Protein AF-A0A399YHV2-F1 (afdb_monomer_lite)

pLDDT: mean 93.2, std 6.04, range [43.09, 98.5]

Secondary structure (DSSP, 8-state):
-PPP-SS--SS--HHHHHHHHHHHHHHHHHHHHHHTT-SS-S-S-EEEE----TT-GGGTT--GGGGGGS-EEEGGGTTEEESTTHHHHHHHHHHTSTTTTT--EEEEEE-S--GGG---GGG---TTHHHHHHHHHHT-TTEEEEEES-S----TT-TTGGG-TTTT-TTHHHHHHHHHHHHT-

Sequence (185 aa):
MQQDGANKYAVDAPWLNYMNTLVARLDESARKKAKAGFALTAPDGFAVNAPGRPNAPELQGRAPADEPRVDLPRAAWNGAQAGFRVYRDWLAIINAYPTTRGLPLFINATNTFTPDEGIVPAQNYPRGWLTSAYEVINAEPQVQALAWFLDEDNSADGRWDAYSLTKGIGRVYDATKEFDELLVR

Structure (mmCIF, N/CA/C/O backbone):
data_AF-A0A399YHV2-F1
#
_entry.id   AF-A0A399YHV2-F1
#
loop_
_atom_site.group_PDB
_atom_site.id
_atom_site.type_symbol
_atom_site.label_atom_id
_atom_site.label_alt_id
_atom_site.label_comp_id
_atom_site.label_asym_id
_atom_site.label_entity_id
_atom_site.label_seq_id
_atom_site.pdbx_PDB_ins_code
_atom_site.Cartn_x
_atom_site.Cartn_y
_atom_site.Cartn_z
_atom_site.occupancy
_atom_site.B_iso_or_equiv
_atom_site.auth_seq_id
_atom_site.auth_comp_id
_atom_site.auth_asym_id
_atom_site.auth_atom_id
_atom_site.pdbx_PDB_model_num
ATOM 1 N N . MET A 1 1 ? 7.191 18.655 7.419 1.00 43.09 1 MET A N 1
ATOM 2 C CA . MET A 1 1 ? 7.270 18.176 8.817 1.00 43.09 1 MET A CA 1
ATOM 3 C C . MET A 1 1 ? 6.941 16.698 8.816 1.00 43.09 1 MET A C 1
ATOM 5 O O . MET A 1 1 ? 5.917 16.339 8.251 1.00 43.09 1 MET A O 1
ATOM 9 N N . GLN A 1 2 ? 7.804 15.857 9.380 1.00 62.09 2 GLN A N 1
ATOM 10 C CA . GLN A 1 2 ? 7.490 14.444 9.588 1.00 62.09 2 GLN A CA 1
ATOM 11 C C . GLN A 1 2 ? 6.517 14.375 10.771 1.00 62.09 2 GLN A C 1
ATOM 13 O O . GLN A 1 2 ? 6.845 14.857 11.853 1.00 62.09 2 GLN A O 1
ATOM 18 N N . GLN A 1 3 ? 5.291 13.906 10.544 1.00 80.19 3 GLN A N 1
ATOM 19 C CA . GLN A 1 3 ? 4.310 13.758 11.619 1.00 80.19 3 GLN A CA 1
ATOM 20 C C . GLN A 1 3 ? 4.707 12.537 12.462 1.00 80.19 3 GLN A C 1
ATOM 22 O O . GLN A 1 3 ? 4.876 11.454 11.908 1.00 80.19 3 GLN A O 1
ATOM 27 N N . ASP A 1 4 ? 4.909 12.734 13.768 1.00 92.12 4 ASP A N 1
ATOM 28 C CA . ASP A 1 4 ? 5.093 11.665 14.765 1.00 92.12 4 ASP A CA 1
ATOM 29 C C . ASP A 1 4 ? 3.771 11.432 15.521 1.00 92.12 4 ASP A C 1
ATOM 31 O O . ASP A 1 4 ? 2.821 12.213 15.397 1.00 92.12 4 ASP A O 1
ATOM 35 N N . GLY A 1 5 ? 3.699 10.366 16.314 1.00 92.38 5 GLY A N 1
ATOM 36 C CA . GLY A 1 5 ? 2.543 10.039 17.141 1.00 92.38 5 GLY A CA 1
ATOM 37 C C . GLY A 1 5 ? 2.895 9.830 18.611 1.00 92.38 5 GLY A C 1
ATOM 38 O O . GLY A 1 5 ? 3.996 9.411 18.955 1.00 92.38 5 GLY A O 1
ATOM 39 N N . ALA A 1 6 ? 1.931 10.102 19.494 1.00 94.62 6 ALA A N 1
ATOM 40 C CA . ALA A 1 6 ? 2.092 9.920 20.937 1.00 94.62 6 ALA A CA 1
ATOM 41 C C . ALA A 1 6 ? 2.225 8.440 21.345 1.00 94.62 6 ALA A C 1
ATOM 43 O O . ALA A 1 6 ? 2.889 8.129 22.332 1.00 94.62 6 ALA A O 1
ATOM 44 N N . ASN A 1 7 ? 1.605 7.530 20.589 1.00 94.94 7 ASN A N 1
ATOM 45 C CA . ASN A 1 7 ? 1.666 6.093 20.827 1.00 94.94 7 ASN A CA 1
ATOM 46 C C . ASN A 1 7 ? 2.741 5.471 19.936 1.00 94.94 7 ASN A C 1
ATOM 48 O O . ASN A 1 7 ? 2.556 5.352 18.722 1.00 94.94 7 ASN A O 1
ATOM 52 N N . LYS A 1 8 ? 3.838 5.023 20.547 1.00 95.81 8 LYS A N 1
ATOM 53 C CA . LYS A 1 8 ? 4.928 4.358 19.830 1.00 95.81 8 LYS A CA 1
ATOM 54 C C . LYS A 1 8 ? 4.496 3.005 19.261 1.00 95.81 8 LYS A C 1
ATOM 56 O O . LYS A 1 8 ? 3.779 2.251 19.921 1.00 95.81 8 LYS A O 1
ATOM 61 N N . TYR A 1 9 ? 4.920 2.725 18.033 1.00 95.69 9 TYR A N 1
ATOM 62 C CA . TYR A 1 9 ? 4.838 1.403 17.417 1.00 95.69 9 TYR A CA 1
ATOM 63 C C . TYR A 1 9 ? 6.100 0.581 17.748 1.00 95.69 9 TYR A C 1
ATOM 65 O O . TYR A 1 9 ? 7.073 1.119 18.273 1.00 95.69 9 TYR A O 1
ATOM 73 N N . ALA A 1 10 ? 6.087 -0.727 17.462 1.00 94.25 10 ALA A N 1
ATOM 74 C CA . ALA A 1 10 ? 7.217 -1.626 17.722 1.00 94.25 10 ALA A CA 1
ATOM 75 C C . ALA A 1 10 ? 8.510 -1.178 17.017 1.00 94.25 10 ALA A C 1
ATOM 77 O O . ALA A 1 10 ? 9.603 -1.355 17.550 1.00 94.25 10 ALA A O 1
ATOM 78 N N . VAL A 1 11 ? 8.367 -0.569 15.840 1.00 94.50 11 VAL A N 1
ATOM 79 C CA . VAL A 1 11 ? 9.446 0.117 15.133 1.00 94.50 11 VAL A CA 1
ATOM 80 C C . VAL A 1 11 ? 9.268 1.620 15.319 1.00 94.50 11 VAL A C 1
ATOM 82 O O . VAL A 1 11 ? 8.262 2.181 14.878 1.00 94.50 11 VAL A O 1
ATOM 85 N N . 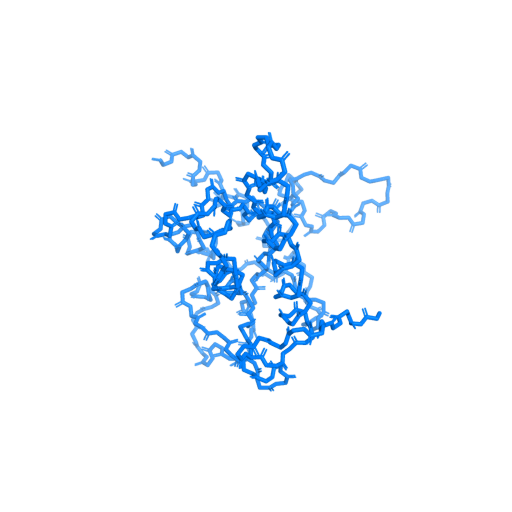ASP A 1 12 ? 10.241 2.274 15.959 1.00 93.81 12 ASP A N 1
ATOM 86 C CA . ASP A 1 12 ? 10.184 3.711 16.252 1.00 93.81 12 ASP A CA 1
ATOM 87 C C . ASP A 1 12 ? 10.511 4.546 15.007 1.00 93.81 12 ASP A C 1
ATOM 89 O O . ASP A 1 12 ? 11.604 5.087 14.853 1.00 93.81 12 ASP A O 1
ATOM 93 N N . ALA A 1 13 ? 9.547 4.633 14.094 1.00 94.62 13 ALA A N 1
ATOM 94 C CA . ALA A 1 13 ? 9.569 5.539 12.955 1.00 94.62 13 ALA A CA 1
ATOM 95 C C . ALA A 1 13 ? 8.404 6.539 13.077 1.00 94.62 13 ALA A C 1
ATOM 97 O O . ALA A 1 13 ? 7.277 6.108 13.345 1.00 94.62 13 ALA A O 1
ATOM 98 N N . PRO A 1 14 ? 8.612 7.852 12.840 1.00 94.44 14 PRO A N 1
ATOM 99 C CA . PRO A 1 14 ? 7.581 8.862 13.098 1.00 94.44 14 PRO A CA 1
ATOM 100 C C . PRO A 1 14 ? 6.233 8.578 12.424 1.00 94.44 14 PRO A C 1
ATOM 102 O O . PRO A 1 14 ? 5.186 8.647 13.062 1.00 94.44 14 PRO A O 1
ATOM 105 N N . TRP A 1 15 ? 6.242 8.163 11.154 1.00 93.56 15 TRP A N 1
ATOM 106 C CA . TRP A 1 15 ? 5.009 7.866 10.419 1.00 93.56 15 TRP A CA 1
ATOM 107 C C . TRP A 1 15 ? 4.293 6.604 10.921 1.00 93.56 15 TRP A C 1
ATOM 109 O O . TRP A 1 15 ? 3.064 6.551 10.886 1.00 93.56 15 TRP A O 1
ATOM 119 N N . LEU A 1 16 ? 5.032 5.605 11.422 1.00 96.00 16 LEU A N 1
ATOM 120 C CA . LEU A 1 16 ? 4.443 4.409 12.032 1.00 96.00 16 LEU A CA 1
ATOM 121 C C . LEU A 1 16 ? 3.802 4.758 13.377 1.00 96.00 16 LEU A C 1
ATOM 123 O O . LEU A 1 16 ? 2.675 4.354 13.645 1.00 96.00 16 LEU A O 1
ATOM 127 N N . ASN A 1 17 ? 4.467 5.578 14.191 1.00 97.12 17 ASN A N 1
ATOM 128 C CA . ASN A 1 17 ? 3.913 6.077 15.451 1.00 97.12 17 ASN A CA 1
ATOM 129 C C . ASN A 1 17 ? 2.672 6.946 15.221 1.00 97.12 17 ASN A C 1
ATOM 131 O O . ASN A 1 17 ? 1.688 6.842 15.960 1.00 97.12 17 ASN A O 1
ATOM 135 N N . TYR A 1 18 ? 2.696 7.797 14.191 1.00 96.62 18 TYR A N 1
ATOM 136 C CA . TYR A 1 18 ? 1.542 8.591 13.785 1.00 96.62 18 TYR A CA 1
ATOM 137 C C . TYR A 1 18 ? 0.360 7.684 13.432 1.00 96.62 18 TYR A C 1
ATOM 139 O O . TYR A 1 18 ? -0.712 7.831 14.021 1.00 96.62 18 TYR A O 1
ATOM 147 N N . MET A 1 19 ? 0.567 6.702 12.547 1.00 96.88 19 MET A N 1
ATOM 148 C CA . MET A 1 19 ? -0.474 5.749 12.155 1.00 96.88 19 MET A CA 1
ATOM 149 C C . MET A 1 19 ? -0.999 4.962 13.362 1.00 96.88 19 MET A C 1
ATOM 151 O O . MET A 1 19 ? -2.206 4.861 13.562 1.00 96.88 19 MET A O 1
ATOM 155 N N . ASN A 1 20 ? -0.110 4.484 14.232 1.00 98.25 20 ASN A N 1
ATOM 156 C CA . ASN A 1 20 ? -0.482 3.776 15.455 1.00 98.25 20 ASN A CA 1
ATOM 157 C C . ASN A 1 20 ? -1.317 4.646 16.403 1.00 98.25 20 ASN A C 1
ATOM 159 O O . ASN A 1 20 ? -2.332 4.210 16.944 1.00 98.25 20 ASN A O 1
ATOM 163 N N . THR A 1 21 ? -0.947 5.917 16.550 1.00 98.19 21 THR A N 1
ATOM 164 C CA . THR A 1 21 ? -1.730 6.887 17.321 1.00 98.19 21 THR A CA 1
ATOM 165 C C . THR A 1 21 ? -3.100 7.120 16.695 1.00 98.19 21 THR A C 1
ATOM 167 O O . THR A 1 21 ? -4.099 7.120 17.413 1.00 98.19 21 THR A O 1
ATOM 170 N N . LEU A 1 22 ? -3.172 7.288 15.374 1.00 97.44 22 LEU A N 1
ATOM 171 C CA . LEU A 1 22 ? -4.426 7.484 14.650 1.00 97.44 22 LEU A CA 1
ATOM 172 C C . LEU A 1 22 ? -5.374 6.294 14.847 1.00 97.44 22 LEU A C 1
ATOM 174 O O . LEU A 1 22 ? -6.511 6.490 15.277 1.00 97.44 22 LEU A O 1
ATOM 178 N N . VAL A 1 23 ? -4.904 5.069 14.601 1.00 98.19 23 VAL A N 1
ATOM 179 C CA . VAL A 1 23 ? -5.722 3.854 14.738 1.00 98.19 23 VAL A CA 1
ATOM 180 C C . VAL A 1 23 ? -6.168 3.652 16.189 1.00 98.19 23 VAL A C 1
ATOM 182 O O . VAL A 1 23 ? -7.344 3.380 16.426 1.00 98.19 23 VAL A O 1
ATOM 185 N N . ALA A 1 24 ? -5.297 3.911 17.172 1.00 98.44 24 ALA A N 1
ATOM 186 C CA . ALA A 1 24 ? -5.676 3.874 18.585 1.00 98.44 24 ALA A CA 1
ATOM 187 C C . ALA A 1 24 ? -6.833 4.828 18.917 1.00 98.44 24 ALA A C 1
ATOM 189 O O . ALA A 1 24 ? -7.734 4.486 19.684 1.00 98.44 24 ALA A O 1
ATOM 190 N N . ARG A 1 25 ? -6.813 6.041 18.350 1.00 98.19 25 ARG A N 1
ATOM 191 C CA . ARG A 1 25 ? -7.867 7.043 18.563 1.00 98.19 25 ARG A CA 1
ATOM 192 C C . ARG A 1 25 ? -9.164 6.673 17.854 1.00 98.19 25 ARG A C 1
ATOM 194 O O . ARG A 1 25 ? -10.235 6.924 18.411 1.00 98.19 25 ARG A O 1
ATOM 201 N N . LEU A 1 26 ? -9.084 6.068 16.669 1.00 98.06 26 LEU A N 1
ATOM 202 C CA . LEU A 1 26 ? -10.251 5.528 15.973 1.00 98.06 26 LEU A CA 1
ATOM 203 C C . LEU A 1 26 ? -10.911 4.421 16.801 1.00 98.06 26 LEU A C 1
ATOM 205 O O . LEU A 1 26 ? -12.116 4.491 17.029 1.00 98.06 26 LEU A O 1
ATOM 209 N N . ASP A 1 27 ? -10.128 3.480 17.334 1.00 98.38 27 ASP A N 1
ATOM 210 C CA . ASP A 1 27 ? -10.633 2.420 18.213 1.00 98.38 27 ASP A CA 1
ATOM 211 C C . ASP A 1 27 ? -11.265 2.966 19.496 1.00 98.38 27 ASP A C 1
ATOM 213 O O . ASP A 1 27 ? -12.395 2.615 19.848 1.00 98.38 27 ASP A O 1
ATOM 217 N N . GLU A 1 28 ? -10.577 3.883 20.178 1.00 98.31 28 GLU A N 1
ATOM 218 C CA . GLU A 1 28 ? -11.095 4.521 21.386 1.00 98.31 28 GLU A CA 1
ATOM 219 C C . GLU A 1 28 ? -12.438 5.224 21.118 1.00 98.31 28 GLU A C 1
ATOM 221 O O . GLU A 1 28 ? -13.390 5.079 21.892 1.00 98.31 28 GLU A O 1
ATOM 226 N N . SER A 1 29 ? -12.528 5.972 20.016 1.00 98.06 29 SER A N 1
ATOM 227 C CA . SER A 1 29 ? -13.736 6.694 19.612 1.00 98.06 29 SER A CA 1
ATOM 228 C C . SER A 1 29 ? -14.870 5.740 19.240 1.00 98.06 29 SER A C 1
ATOM 230 O O . SER A 1 29 ? -15.991 5.904 19.730 1.00 98.06 29 SER A O 1
ATOM 232 N N . ALA A 1 30 ? -14.580 4.708 18.444 1.00 98.12 30 ALA A N 1
ATOM 233 C CA . ALA A 1 30 ? -15.548 3.697 18.039 1.00 98.12 30 ALA A CA 1
ATOM 234 C C . ALA A 1 30 ? -16.145 2.991 19.262 1.00 98.12 30 ALA A C 1
ATOM 236 O O . ALA A 1 30 ? -17.365 2.943 19.410 1.00 98.12 30 ALA A O 1
ATOM 237 N N . ARG A 1 31 ? -15.310 2.540 20.207 1.00 98.12 31 ARG A N 1
ATOM 238 C CA . ARG A 1 31 ? -15.785 1.887 21.438 1.00 98.12 31 ARG A CA 1
ATOM 239 C C . ARG A 1 31 ? -16.621 2.814 22.317 1.00 98.12 31 ARG A C 1
ATOM 241 O O . ARG A 1 31 ? -17.636 2.381 22.862 1.00 98.12 31 ARG A O 1
ATOM 248 N N . LYS A 1 32 ? -16.233 4.088 22.460 1.00 98.31 32 LYS A N 1
ATOM 249 C CA . LYS A 1 32 ? -17.015 5.073 23.233 1.00 98.31 32 LYS A CA 1
ATOM 250 C C . LYS A 1 32 ? -18.383 5.332 22.604 1.00 98.31 32 LYS A C 1
ATOM 252 O O . LYS A 1 32 ? -19.379 5.336 23.322 1.00 98.31 32 LYS A O 1
ATOM 257 N N . LYS A 1 33 ? -18.440 5.510 21.282 1.00 98.31 33 LYS A N 1
ATOM 258 C CA . LYS A 1 33 ? -19.698 5.718 20.552 1.00 98.31 33 LYS A CA 1
ATOM 259 C C . LYS A 1 33 ? -20.596 4.479 20.614 1.00 98.31 33 LYS A C 1
ATOM 261 O O . LYS A 1 33 ? -21.774 4.616 20.926 1.00 98.31 33 LYS A O 1
ATOM 266 N N . ALA A 1 34 ? -20.038 3.282 20.430 1.00 97.56 34 ALA A N 1
ATOM 267 C CA . ALA A 1 34 ? -20.788 2.034 20.559 1.00 97.56 34 ALA A CA 1
ATOM 268 C C . ALA A 1 34 ? -21.392 1.880 21.966 1.00 97.56 34 ALA A C 1
ATOM 270 O O . ALA A 1 34 ? -22.573 1.575 22.110 1.00 97.56 34 ALA A O 1
ATOM 271 N N . LYS A 1 35 ? -20.620 2.191 23.020 1.00 97.75 35 LYS A N 1
ATOM 272 C CA . LYS A 1 35 ? -21.116 2.193 24.409 1.00 97.75 35 LYS A CA 1
ATOM 273 C C . LYS A 1 35 ? -22.240 3.213 24.645 1.00 97.75 35 LYS A C 1
ATOM 275 O O . LYS A 1 35 ? -23.088 2.987 25.501 1.00 97.75 35 LYS A O 1
ATOM 280 N N . ALA A 1 36 ? -22.250 4.318 23.902 1.00 98.00 36 ALA A N 1
ATOM 281 C CA . ALA A 1 36 ? -23.308 5.326 23.941 1.00 98.00 36 ALA A CA 1
ATOM 282 C C . ALA A 1 36 ? -24.527 4.979 23.057 1.00 98.00 36 ALA A C 1
ATOM 284 O O . ALA A 1 36 ? -25.447 5.785 22.962 1.00 98.00 36 ALA A O 1
ATOM 285 N N . GLY A 1 37 ? -24.552 3.798 22.426 1.00 97.88 37 GLY A N 1
ATOM 286 C CA . GLY A 1 37 ? -25.683 3.314 21.630 1.00 97.88 37 GLY A CA 1
ATOM 287 C C . GLY A 1 37 ? -25.661 3.722 20.155 1.00 97.88 37 GLY A C 1
ATOM 288 O O . GLY A 1 37 ? -26.636 3.476 19.449 1.00 97.88 37 GLY A O 1
ATOM 289 N N . PHE A 1 38 ? -24.573 4.322 19.663 1.00 97.50 38 PHE A N 1
ATOM 290 C CA . PHE A 1 38 ? -24.420 4.586 18.232 1.00 97.50 38 PHE A CA 1
ATOM 291 C C . PHE A 1 38 ? -24.031 3.300 17.490 1.00 97.50 38 PHE A C 1
ATOM 293 O O . PHE A 1 38 ? -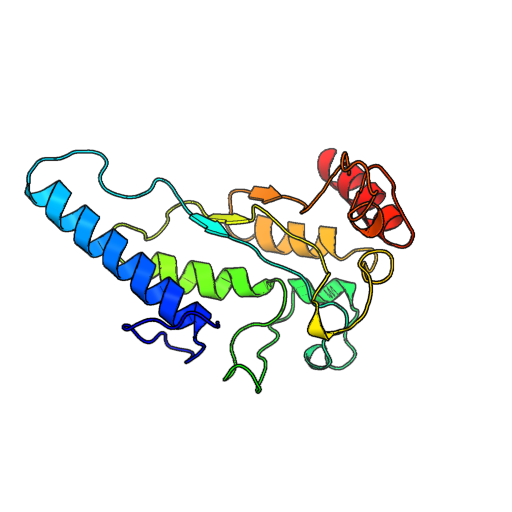23.148 2.565 17.931 1.00 97.50 38 PHE A O 1
ATOM 300 N N . ALA A 1 39 ? -24.667 3.045 16.348 1.00 93.75 39 ALA A N 1
ATOM 301 C CA . ALA A 1 39 ? -24.304 1.957 15.441 1.00 93.75 39 ALA A CA 1
ATOM 302 C C . ALA A 1 39 ? -23.210 2.396 14.447 1.00 93.75 39 ALA A C 1
ATOM 304 O O . ALA A 1 39 ? -23.030 3.593 14.226 1.00 93.75 39 ALA A O 1
ATOM 305 N N . LEU A 1 40 ? -22.513 1.425 13.838 1.00 91.25 40 LEU A N 1
ATOM 306 C CA . LEU A 1 40 ? -21.547 1.634 12.739 1.00 91.25 40 LEU A CA 1
ATOM 307 C C . LEU A 1 40 ? -20.477 2.693 13.057 1.00 91.25 40 LEU A C 1
ATOM 309 O O . LEU A 1 40 ? -20.270 3.664 12.337 1.00 91.25 40 LEU A O 1
ATOM 313 N N . THR A 1 41 ? -19.829 2.538 14.208 1.00 95.94 41 THR A N 1
ATOM 314 C CA . THR A 1 41 ? -18.946 3.569 14.771 1.00 95.94 41 THR A CA 1
ATOM 315 C C . THR A 1 41 ? -17.477 3.416 14.391 1.00 95.94 41 THR A C 1
ATOM 317 O O . THR A 1 41 ? -16.693 4.328 14.659 1.00 95.94 41 THR A O 1
ATOM 320 N N . ALA A 1 42 ? -17.101 2.261 13.843 1.00 94.88 42 ALA A N 1
ATOM 321 C CA . ALA A 1 42 ? -15.769 1.966 13.326 1.00 94.88 42 ALA A CA 1
ATOM 322 C C . ALA A 1 42 ? -15.678 2.349 11.835 1.00 94.88 42 ALA A C 1
ATOM 324 O O . ALA A 1 42 ? -16.718 2.424 11.182 1.00 94.88 42 ALA A O 1
ATOM 325 N N . PRO A 1 43 ? -14.473 2.609 11.297 1.00 95.62 43 PRO A N 1
ATOM 326 C CA . PRO A 1 43 ? -14.294 2.747 9.852 1.00 95.62 43 PRO A CA 1
ATOM 327 C C . PRO A 1 43 ? -14.607 1.429 9.126 1.00 95.62 43 PRO A C 1
ATOM 329 O O . PRO A 1 43 ? -14.487 0.358 9.714 1.00 95.62 43 PRO A O 1
ATOM 332 N N . ASP A 1 44 ? -14.935 1.511 7.836 1.00 96.38 44 ASP A N 1
ATOM 333 C CA . ASP A 1 44 ? -15.174 0.332 6.983 1.00 96.38 44 ASP A CA 1
ATOM 334 C C . ASP A 1 44 ? -13.881 -0.270 6.404 1.00 96.38 44 ASP A C 1
ATOM 336 O O . ASP A 1 44 ? -13.896 -1.347 5.814 1.00 96.38 44 ASP A O 1
ATOM 340 N N . GLY A 1 45 ? -12.751 0.424 6.550 1.00 97.38 45 GLY A N 1
ATOM 341 C CA . GLY A 1 45 ? -11.461 0.015 6.009 1.00 97.38 45 GLY A CA 1
ATOM 342 C C . GLY A 1 45 ? -10.440 1.145 6.021 1.00 97.38 45 GLY A C 1
ATOM 343 O O . GLY A 1 45 ? -10.697 2.239 6.530 1.00 97.38 45 GLY A O 1
ATOM 344 N N . PHE A 1 46 ? -9.274 0.872 5.444 1.00 98.31 46 PHE A N 1
ATOM 345 C CA . PHE A 1 46 ? -8.161 1.813 5.360 1.00 98.31 46 PHE A CA 1
ATOM 346 C C . PHE A 1 46 ? -7.649 1.914 3.929 1.00 98.31 46 PHE A C 1
ATOM 348 O O . PHE A 1 46 ? -7.416 0.900 3.280 1.00 98.31 46 PHE A O 1
ATOM 355 N N . ALA A 1 47 ? -7.431 3.138 3.456 1.00 97.25 47 ALA A N 1
ATOM 356 C CA . ALA A 1 47 ? -6.724 3.403 2.210 1.00 97.25 47 ALA A CA 1
ATOM 357 C C . ALA A 1 47 ? -5.280 3.809 2.527 1.00 97.25 47 ALA A C 1
ATOM 359 O O . ALA A 1 47 ? -5.063 4.698 3.355 1.00 97.25 47 ALA A O 1
ATOM 360 N N . VAL A 1 48 ? -4.304 3.147 1.906 1.00 95.25 48 VAL A N 1
ATOM 361 C CA . VAL A 1 48 ? -2.875 3.370 2.161 1.00 95.25 48 VAL A CA 1
ATOM 362 C C . VAL A 1 48 ? -2.060 3.396 0.875 1.00 95.25 48 VAL A C 1
ATOM 364 O O . VAL A 1 48 ? -2.382 2.732 -0.109 1.00 95.25 48 VAL A O 1
ATOM 367 N N . ASN A 1 49 ? -0.926 4.088 0.932 1.00 93.62 49 ASN A N 1
ATOM 368 C CA . ASN A 1 49 ? 0.078 4.029 -0.120 1.00 93.62 49 ASN A CA 1
ATOM 369 C C . ASN A 1 49 ? 1.093 2.922 0.192 1.00 93.62 49 ASN A C 1
ATOM 371 O O . ASN A 1 49 ? 1.537 2.776 1.338 1.00 93.62 49 ASN A O 1
ATOM 375 N N . ALA A 1 50 ? 1.503 2.193 -0.844 1.00 94.75 50 ALA A N 1
ATOM 376 C CA . ALA A 1 50 ? 2.581 1.209 -0.782 1.00 94.75 50 ALA A CA 1
ATOM 377 C C . ALA A 1 50 ? 3.476 1.366 -2.026 1.00 94.75 50 ALA A C 1
ATOM 379 O O . ALA A 1 50 ? 3.204 0.749 -3.063 1.00 94.75 50 ALA A O 1
ATOM 380 N N . PRO A 1 51 ? 4.489 2.252 -1.975 1.00 92.62 51 PRO A N 1
ATOM 381 C CA . PRO A 1 51 ? 5.409 2.452 -3.087 1.00 92.62 51 PRO A CA 1
ATOM 382 C C . PRO A 1 51 ? 6.433 1.317 -3.151 1.00 92.62 51 PRO A C 1
ATOM 384 O O . PRO A 1 51 ? 6.826 0.795 -2.117 1.00 92.62 51 PRO A O 1
ATOM 387 N N . GLY A 1 52 ? 6.911 0.971 -4.339 1.00 93.56 52 GLY A N 1
ATOM 388 C CA . GLY A 1 52 ? 8.058 0.095 -4.544 1.00 93.56 52 GLY A CA 1
ATOM 389 C C . GLY A 1 52 ? 9.389 0.822 -4.415 1.00 93.56 52 GLY A C 1
ATOM 390 O O . GLY A 1 52 ? 9.462 2.044 -4.552 1.00 93.56 52 GLY A O 1
ATOM 391 N N . ARG A 1 53 ? 10.451 0.048 -4.185 1.00 93.75 53 ARG A N 1
ATOM 392 C CA . ARG A 1 53 ? 11.845 0.525 -4.168 1.00 93.75 53 ARG A CA 1
ATOM 393 C C . ARG A 1 53 ? 12.797 -0.439 -4.871 1.00 93.75 53 ARG A C 1
ATOM 395 O O . ARG A 1 53 ? 13.674 -1.035 -4.245 1.00 93.75 53 ARG A O 1
ATOM 402 N N . PRO A 1 54 ? 12.637 -0.611 -6.186 1.00 93.75 54 PRO A N 1
ATOM 403 C CA . PRO A 1 54 ? 13.353 -1.637 -6.935 1.00 93.75 54 PRO A CA 1
ATOM 404 C C . PRO A 1 54 ? 14.872 -1.414 -7.049 1.00 93.75 54 PRO A C 1
ATOM 406 O O . PRO A 1 54 ? 15.575 -2.335 -7.458 1.00 93.75 54 PRO A O 1
ATOM 409 N N . ASN A 1 55 ? 15.396 -0.232 -6.695 1.00 91.00 55 ASN A N 1
ATOM 410 C CA . ASN A 1 55 ? 16.843 0.038 -6.656 1.00 91.00 55 ASN A CA 1
ATOM 411 C C . ASN A 1 55 ? 17.396 0.140 -5.231 1.00 91.00 55 ASN A C 1
ATOM 413 O O . ASN A 1 55 ? 18.541 0.565 -5.055 1.00 91.00 55 ASN A O 1
ATOM 417 N N . ALA A 1 56 ? 16.602 -0.216 -4.217 1.00 90.56 56 ALA A N 1
ATOM 418 C CA . ALA A 1 56 ? 17.046 -0.170 -2.835 1.00 90.56 56 ALA A CA 1
ATOM 419 C C . ALA A 1 56 ? 18.336 -0.993 -2.659 1.00 90.56 56 ALA A C 1
ATOM 421 O O . ALA A 1 56 ? 18.370 -2.165 -3.052 1.00 90.56 56 ALA A O 1
ATOM 422 N N . PRO A 1 57 ? 19.395 -0.437 -2.039 1.00 89.56 57 PRO A N 1
ATOM 423 C CA . PRO A 1 57 ? 20.610 -1.200 -1.750 1.00 89.56 57 PRO A CA 1
ATOM 424 C C . PRO A 1 57 ? 20.327 -2.421 -0.859 1.00 89.56 57 PRO A C 1
ATOM 426 O O . PRO A 1 57 ? 21.036 -3.426 -0.936 1.00 89.56 57 PRO A O 1
ATOM 429 N N . GLU A 1 58 ? 19.255 -2.372 -0.062 1.00 91.38 58 GLU A N 1
ATOM 430 C CA . GLU A 1 58 ? 18.755 -3.470 0.765 1.00 91.38 58 GLU A CA 1
ATOM 431 C C . GLU A 1 58 ? 18.346 -4.720 -0.042 1.00 91.38 58 GLU A C 1
ATOM 433 O O . GLU A 1 58 ? 18.262 -5.804 0.534 1.00 91.38 58 GLU A O 1
ATOM 438 N N . LEU A 1 59 ? 18.173 -4.627 -1.369 1.00 92.19 59 LEU A N 1
ATOM 439 C CA . LEU A 1 59 ? 17.928 -5.792 -2.230 1.00 92.19 59 LEU A CA 1
ATOM 440 C C . LEU A 1 59 ? 19.151 -6.708 -2.388 1.00 92.19 59 LEU A C 1
ATOM 442 O O . LEU A 1 59 ? 18.989 -7.850 -2.816 1.00 92.19 59 LEU A O 1
ATOM 446 N N . GLN A 1 60 ? 20.361 -6.247 -2.046 1.00 90.50 60 GLN A N 1
ATOM 447 C CA . GLN A 1 60 ? 21.584 -7.068 -1.993 1.00 90.50 60 GLN A CA 1
ATOM 448 C C . GLN A 1 60 ? 21.846 -7.896 -3.270 1.00 90.50 60 GLN A C 1
ATOM 450 O O . GLN A 1 60 ? 22.232 -9.062 -3.211 1.00 90.50 60 GLN A O 1
ATOM 455 N N . GLY A 1 61 ? 21.620 -7.299 -4.445 1.00 89.38 61 GLY A N 1
ATOM 456 C CA . GLY A 1 61 ? 21.856 -7.946 -5.742 1.00 89.38 61 GLY A CA 1
ATOM 457 C C . GLY A 1 61 ? 20.725 -8.854 -6.239 1.00 89.38 61 GLY A C 1
ATOM 458 O O . GLY A 1 61 ? 20.874 -9.475 -7.291 1.00 89.38 61 GLY A O 1
ATOM 459 N N . ARG A 1 62 ? 19.590 -8.925 -5.529 1.00 94.25 62 ARG A N 1
ATOM 460 C CA . ARG A 1 62 ? 18.357 -9.534 -6.055 1.00 94.25 62 ARG A CA 1
ATOM 461 C C . ARG A 1 62 ? 17.837 -8.761 -7.265 1.00 94.25 62 ARG A C 1
ATOM 463 O O . ARG A 1 62 ? 18.145 -7.581 -7.443 1.00 94.25 62 ARG A O 1
ATOM 470 N N . ALA A 1 63 ? 17.028 -9.427 -8.088 1.00 95.56 63 ALA A N 1
ATOM 471 C CA . ALA A 1 63 ? 16.409 -8.774 -9.229 1.00 95.56 63 ALA A CA 1
ATOM 472 C C . ALA A 1 63 ? 15.471 -7.647 -8.748 1.00 95.56 63 ALA A C 1
ATOM 474 O O . ALA A 1 63 ? 14.676 -7.874 -7.836 1.00 95.56 63 ALA A O 1
ATOM 475 N N . PRO A 1 64 ? 15.492 -6.458 -9.376 1.00 94.50 64 PRO A N 1
ATOM 476 C CA . PRO A 1 64 ? 14.597 -5.354 -9.022 1.00 94.50 64 PRO A CA 1
ATOM 477 C C . PRO A 1 64 ? 13.103 -5.729 -9.006 1.00 94.50 64 PRO A C 1
ATOM 479 O O . PRO A 1 64 ? 12.345 -5.238 -8.175 1.00 94.50 64 PRO A O 1
ATOM 482 N N . ALA A 1 65 ? 12.681 -6.641 -9.889 1.00 95.62 65 ALA A N 1
ATOM 483 C CA . ALA A 1 65 ? 11.306 -7.145 -9.965 1.00 95.62 65 ALA A CA 1
ATOM 484 C C . ALA A 1 65 ? 10.893 -8.037 -8.777 1.00 95.62 65 ALA A C 1
ATOM 486 O O . ALA A 1 65 ? 9.701 -8.271 -8.585 1.00 95.62 65 ALA A O 1
ATOM 487 N N . ASP A 1 66 ? 11.848 -8.532 -7.983 1.00 96.31 66 ASP A N 1
ATOM 488 C CA . ASP A 1 66 ? 11.576 -9.336 -6.787 1.00 96.31 66 ASP A CA 1
ATOM 489 C C . ASP A 1 66 ? 11.295 -8.487 -5.547 1.00 96.31 66 ASP A C 1
ATOM 491 O O . ASP A 1 66 ? 10.884 -9.041 -4.530 1.00 96.31 66 ASP A O 1
ATOM 495 N N . GLU A 1 67 ? 11.489 -7.167 -5.604 1.00 96.50 67 GLU A N 1
ATOM 496 C CA . GLU A 1 67 ? 11.326 -6.281 -4.449 1.00 96.50 67 GLU A CA 1
ATOM 497 C C . GLU A 1 67 ? 10.006 -6.468 -3.679 1.00 96.50 67 GLU A C 1
ATOM 499 O O . GLU A 1 67 ? 10.072 -6.592 -2.456 1.00 96.50 67 GLU A O 1
ATOM 504 N N . PRO A 1 68 ? 8.832 -6.643 -4.319 1.00 97.38 68 PRO A N 1
ATOM 505 C CA . PRO A 1 68 ? 7.587 -6.898 -3.590 1.00 97.38 68 PRO A CA 1
ATOM 506 C C . PRO A 1 68 ? 7.622 -8.148 -2.695 1.00 97.38 68 PRO A C 1
ATOM 508 O O . PRO A 1 68 ? 6.880 -8.254 -1.713 1.00 97.38 68 PRO A O 1
ATOM 511 N N . ARG A 1 69 ? 8.492 -9.115 -3.015 1.00 96.94 69 ARG A N 1
ATOM 512 C CA . ARG A 1 69 ? 8.667 -10.377 -2.283 1.00 96.94 69 ARG A CA 1
ATOM 513 C C . ARG A 1 69 ? 9.741 -10.307 -1.192 1.00 96.94 69 ARG A C 1
ATOM 515 O O . ARG A 1 69 ? 9.955 -11.305 -0.500 1.00 96.94 69 ARG A O 1
ATOM 522 N N . VAL A 1 70 ? 10.411 -9.172 -1.020 1.00 96.12 70 VAL A N 1
ATOM 523 C CA . VAL A 1 70 ? 11.564 -9.030 -0.127 1.00 96.12 70 VAL A CA 1
ATOM 524 C C . VAL A 1 70 ? 11.249 -8.004 0.953 1.00 96.12 70 VAL A C 1
ATOM 526 O O . VAL A 1 70 ? 10.759 -6.919 0.666 1.00 96.12 70 VAL A O 1
ATOM 529 N N . ASP A 1 71 ? 11.515 -8.351 2.212 1.00 95.56 71 ASP A N 1
ATOM 530 C CA . ASP A 1 71 ? 11.473 -7.366 3.293 1.00 95.56 71 ASP A CA 1
ATOM 531 C C . ASP A 1 71 ? 12.700 -6.448 3.160 1.00 95.56 71 ASP A C 1
ATOM 533 O O . ASP A 1 71 ? 13.829 -6.935 3.063 1.00 95.56 71 ASP A O 1
ATOM 537 N N . LEU A 1 72 ? 12.490 -5.130 3.177 1.00 94.50 72 LEU A N 1
ATOM 538 C CA . LEU A 1 72 ? 13.546 -4.122 3.043 1.00 94.50 72 LEU A CA 1
ATOM 539 C C . LEU A 1 72 ? 13.646 -3.268 4.317 1.00 94.50 72 LEU A C 1
ATOM 541 O O . LEU A 1 72 ? 13.287 -2.089 4.302 1.00 94.50 72 LEU A O 1
ATOM 545 N N . PRO A 1 73 ? 14.102 -3.826 5.452 1.00 94.19 73 PRO A N 1
ATOM 546 C CA . PRO A 1 73 ? 14.268 -3.048 6.673 1.00 94.19 73 PRO A CA 1
ATOM 547 C C . PRO A 1 73 ? 15.371 -2.001 6.480 1.00 94.19 73 PRO A C 1
ATOM 549 O O . PRO A 1 73 ? 16.540 -2.338 6.285 1.00 94.19 73 PRO A O 1
ATOM 552 N N . ARG A 1 74 ? 15.018 -0.716 6.567 1.00 91.81 74 ARG A N 1
ATOM 553 C CA . ARG A 1 74 ? 15.978 0.377 6.367 1.00 91.81 74 ARG A CA 1
ATOM 554 C C . ARG A 1 74 ? 16.5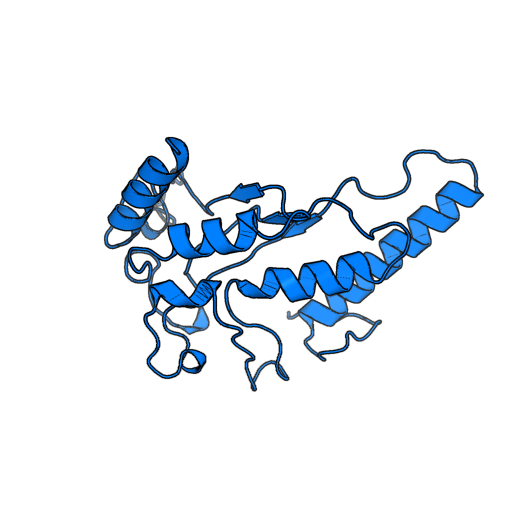33 0.859 7.703 1.00 91.81 74 ARG A C 1
ATOM 556 O O . ARG A 1 74 ? 15.801 1.366 8.552 1.00 91.81 74 ARG A O 1
ATOM 563 N N . ALA A 1 75 ? 17.851 0.758 7.883 1.00 91.94 75 ALA A N 1
ATOM 564 C CA . ALA A 1 75 ? 18.522 1.140 9.132 1.00 91.94 75 ALA A CA 1
ATOM 565 C C . ALA A 1 75 ? 18.312 2.621 9.493 1.00 91.94 75 ALA A C 1
ATOM 567 O O . ALA A 1 75 ? 18.051 2.946 10.647 1.00 91.94 75 ALA A O 1
ATOM 568 N N . ALA A 1 76 ? 18.330 3.513 8.494 1.00 89.81 76 ALA A N 1
ATOM 569 C CA . ALA A 1 76 ? 18.040 4.939 8.686 1.00 89.81 76 ALA A CA 1
ATOM 570 C C . ALA A 1 76 ? 16.614 5.211 9.208 1.00 89.81 76 ALA A C 1
ATOM 572 O O . ALA A 1 76 ? 16.317 6.321 9.640 1.00 89.81 76 ALA A O 1
ATOM 573 N N . TRP A 1 77 ? 15.732 4.212 9.139 1.00 91.44 77 TRP A N 1
ATOM 574 C CA . TRP A 1 77 ? 14.337 4.246 9.569 1.00 91.44 77 TRP A CA 1
ATOM 575 C C . TRP A 1 77 ? 14.086 3.296 10.745 1.00 91.44 77 TRP A C 1
ATOM 577 O O . TRP A 1 77 ? 12.985 2.775 10.903 1.00 91.44 77 TRP A O 1
ATOM 587 N N . ASN A 1 78 ? 15.125 3.026 11.544 1.00 92.12 78 ASN A N 1
ATOM 588 C CA . ASN A 1 78 ? 15.076 2.133 12.703 1.00 92.12 78 ASN A CA 1
ATOM 589 C C . ASN A 1 78 ? 14.560 0.718 12.376 1.00 92.12 78 ASN A C 1
ATOM 591 O O . ASN A 1 78 ? 13.990 0.048 13.231 1.00 92.12 78 ASN A O 1
ATOM 595 N N . GLY A 1 79 ? 14.772 0.255 11.138 1.00 92.94 79 GLY A N 1
ATOM 596 C CA . GLY A 1 79 ? 14.355 -1.071 10.676 1.00 92.94 79 GLY A CA 1
ATOM 597 C C . GLY A 1 79 ? 12.939 -1.138 10.098 1.00 92.94 79 GLY A C 1
ATOM 598 O O . GLY A 1 79 ? 12.491 -2.235 9.773 1.00 92.94 79 GLY A O 1
ATOM 599 N N . ALA A 1 80 ? 12.248 -0.004 9.935 1.00 93.56 80 ALA A N 1
ATOM 600 C CA . ALA A 1 80 ? 10.949 0.036 9.260 1.00 93.56 80 ALA A CA 1
ATOM 601 C C . ALA A 1 80 ? 11.060 -0.480 7.821 1.00 93.56 80 ALA A C 1
ATOM 603 O O . ALA A 1 80 ? 12.098 -0.291 7.171 1.00 93.56 80 ALA A O 1
ATOM 604 N N . GLN A 1 81 ? 9.985 -1.095 7.319 1.00 94.56 81 GLN A N 1
ATOM 605 C CA . GLN A 1 81 ? 9.955 -1.560 5.939 1.00 94.56 81 GLN A CA 1
ATOM 606 C C . GLN A 1 81 ? 10.040 -0.375 4.976 1.00 94.56 81 GLN A C 1
ATOM 608 O O . GLN A 1 81 ? 9.267 0.583 5.039 1.00 94.56 81 GLN A O 1
ATOM 613 N N . ALA A 1 82 ? 11.001 -0.459 4.067 1.00 91.06 82 ALA A N 1
ATOM 614 C CA . ALA A 1 82 ? 11.042 0.324 2.853 1.00 91.06 82 ALA A CA 1
ATOM 615 C C . ALA A 1 82 ? 10.340 -0.430 1.718 1.00 91.06 82 ALA A C 1
ATOM 617 O O . ALA A 1 82 ? 10.247 -1.654 1.729 1.00 91.06 82 ALA A O 1
ATOM 618 N N . GLY A 1 83 ? 9.863 0.313 0.723 1.00 93.88 83 GLY A N 1
ATOM 619 C CA . GLY A 1 83 ? 9.268 -0.294 -0.460 1.00 93.88 83 GLY A CA 1
ATOM 620 C C . GLY A 1 83 ? 7.904 -0.928 -0.190 1.00 93.88 83 GLY A C 1
ATOM 621 O O . GLY A 1 83 ? 7.189 -0.552 0.746 1.00 93.88 83 GLY A O 1
ATOM 622 N N . PHE A 1 84 ? 7.533 -1.868 -1.052 1.00 96.31 84 PHE A N 1
ATOM 623 C CA . PHE A 1 84 ? 6.158 -2.314 -1.225 1.00 96.31 84 PHE A CA 1
ATOM 624 C C . PHE A 1 84 ? 5.599 -2.909 0.062 1.00 96.31 84 PHE A C 1
ATOM 626 O O . PHE A 1 84 ? 4.479 -2.605 0.465 1.00 96.31 84 PHE A O 1
ATOM 633 N N . ARG A 1 85 ? 6.416 -3.697 0.768 1.00 96.06 85 ARG A N 1
ATOM 634 C CA . ARG A 1 85 ? 6.019 -4.412 1.987 1.00 96.06 85 ARG A CA 1
ATOM 635 C C . ARG A 1 85 ? 5.743 -3.526 3.199 1.00 96.06 85 ARG A C 1
ATOM 637 O O . ARG A 1 85 ? 5.316 -4.057 4.223 1.00 96.06 85 ARG A O 1
ATOM 644 N N . VAL A 1 86 ? 5.857 -2.199 3.083 1.00 95.62 86 VAL A N 1
ATOM 645 C CA . VAL A 1 86 ? 5.345 -1.260 4.096 1.00 95.62 86 VAL A CA 1
ATOM 646 C C . VAL A 1 86 ? 3.858 -1.485 4.406 1.00 95.62 86 VAL A C 1
ATOM 648 O O . VAL A 1 86 ? 3.426 -1.250 5.533 1.00 95.62 86 VAL A O 1
ATOM 651 N N . TYR A 1 87 ? 3.075 -2.041 3.465 1.00 96.62 87 TYR A N 1
ATOM 652 C CA . TYR A 1 87 ? 1.679 -2.412 3.733 1.00 96.62 87 TYR A CA 1
ATOM 653 C C . TYR A 1 87 ? 1.526 -3.403 4.897 1.00 96.62 87 TYR A C 1
ATOM 655 O O . TYR A 1 87 ? 0.499 -3.397 5.573 1.00 96.62 87 TYR A O 1
ATOM 663 N N . ARG A 1 88 ? 2.545 -4.224 5.178 1.00 96.69 88 ARG A N 1
ATOM 664 C CA . ARG A 1 88 ? 2.531 -5.174 6.298 1.00 96.69 88 ARG A CA 1
ATOM 665 C C . ARG A 1 88 ? 2.640 -4.461 7.644 1.00 96.69 88 ARG A C 1
ATOM 667 O O . ARG A 1 88 ? 1.974 -4.878 8.588 1.00 96.69 88 ARG A O 1
ATOM 674 N N . ASP A 1 89 ? 3.400 -3.367 7.721 1.00 96.31 89 ASP A N 1
ATOM 675 C CA . ASP A 1 89 ? 3.435 -2.509 8.912 1.00 96.31 89 ASP A CA 1
ATOM 676 C C . ASP A 1 89 ? 2.077 -1.821 9.120 1.00 96.31 89 ASP A C 1
ATOM 678 O O . ASP A 1 89 ? 1.570 -1.768 10.243 1.00 96.31 89 ASP A O 1
ATOM 682 N N . TRP A 1 90 ? 1.429 -1.374 8.034 1.00 96.94 90 TRP A N 1
ATOM 683 C CA . TRP A 1 90 ? 0.062 -0.843 8.094 1.00 96.94 90 TRP A CA 1
ATOM 684 C C . TRP A 1 90 ? -0.932 -1.879 8.620 1.00 96.94 90 TRP A C 1
ATOM 686 O O . TRP A 1 90 ? -1.670 -1.588 9.561 1.00 96.94 90 TRP A O 1
ATOM 696 N N . LEU A 1 91 ? -0.913 -3.100 8.076 1.00 97.88 91 LEU A N 1
ATOM 697 C CA . LEU A 1 91 ? -1.753 -4.200 8.553 1.00 97.88 91 LEU A CA 1
ATOM 698 C C . LEU A 1 91 ? -1.478 -4.525 10.020 1.00 97.88 91 LEU A C 1
ATOM 700 O O . LEU A 1 91 ? -2.425 -4.703 10.782 1.00 97.88 91 LEU A O 1
ATOM 704 N N . ALA A 1 92 ? -0.216 -4.593 10.443 1.00 97.75 92 ALA A N 1
ATOM 705 C CA . ALA A 1 92 ? 0.129 -4.893 11.828 1.00 97.75 92 ALA A CA 1
ATOM 706 C C . ALA A 1 92 ? -0.476 -3.863 12.798 1.00 97.75 92 ALA A C 1
ATOM 708 O O . ALA A 1 92 ? -1.083 -4.244 13.800 1.00 97.75 92 ALA A O 1
ATOM 709 N N . ILE A 1 93 ? -0.389 -2.572 12.463 1.00 98.31 93 ILE A N 1
ATOM 710 C CA . ILE A 1 93 ? -0.989 -1.491 13.254 1.00 98.31 93 ILE A CA 1
ATOM 711 C C . ILE A 1 93 ? -2.522 -1.582 13.255 1.00 98.31 93 ILE A C 1
ATOM 713 O O . ILE A 1 93 ? -3.141 -1.534 14.317 1.00 98.31 93 ILE A O 1
ATOM 717 N N . ILE A 1 94 ? -3.147 -1.748 12.086 1.00 98.38 94 ILE A N 1
ATOM 718 C CA . ILE A 1 94 ? -4.611 -1.850 11.947 1.00 98.38 94 ILE A CA 1
ATOM 719 C C . ILE A 1 94 ? -5.155 -3.033 12.757 1.00 98.38 94 ILE A C 1
ATOM 721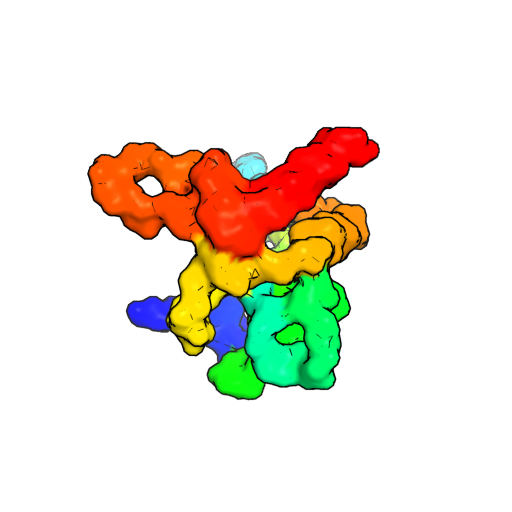 O O . ILE A 1 94 ? -6.171 -2.912 13.444 1.00 98.38 94 ILE A O 1
ATOM 725 N N . ASN A 1 95 ? -4.448 -4.163 12.748 1.00 98.50 95 ASN A N 1
ATOM 726 C CA . ASN A 1 95 ? -4.864 -5.385 13.431 1.00 98.50 95 ASN A CA 1
ATOM 727 C C . ASN A 1 95 ? -4.590 -5.398 14.943 1.00 98.50 95 ASN A C 1
ATOM 729 O O . ASN A 1 95 ? -5.127 -6.257 15.660 1.00 98.50 95 ASN A O 1
ATOM 733 N N . ALA A 1 96 ? -3.814 -4.438 15.450 1.00 98.31 96 ALA A N 1
ATOM 734 C CA . ALA A 1 96 ? -3.513 -4.322 16.873 1.00 98.31 96 ALA A CA 1
ATOM 735 C C . ALA A 1 96 ? -4.734 -3.904 17.714 1.00 98.31 96 ALA A C 1
ATOM 737 O O . ALA A 1 96 ? -4.792 -4.241 18.899 1.00 98.31 96 ALA A O 1
ATOM 738 N N . TYR A 1 97 ? -5.732 -3.238 17.120 1.00 98.31 97 TYR A N 1
ATOM 739 C CA . TYR A 1 97 ? -6.868 -2.669 17.850 1.00 98.31 97 TYR A CA 1
ATOM 740 C C . TYR A 1 97 ? -8.191 -3.415 17.590 1.00 98.31 97 TYR A C 1
ATOM 742 O O . TYR A 1 97 ? -8.478 -3.778 16.448 1.00 98.31 97 TYR A O 1
ATOM 750 N N . PRO A 1 98 ? -9.023 -3.657 18.626 1.00 97.38 98 PRO A N 1
ATOM 751 C CA . PRO A 1 98 ? -10.241 -4.460 18.507 1.00 97.38 98 PRO A CA 1
ATOM 752 C C . PRO A 1 98 ? -11.220 -4.028 17.416 1.00 97.38 98 PRO A C 1
ATOM 754 O O . PRO A 1 98 ? -11.712 -4.889 16.695 1.00 97.38 98 PRO A O 1
ATOM 757 N N . THR A 1 99 ? -11.525 -2.733 17.282 1.00 97.94 99 THR A N 1
ATOM 758 C CA . THR A 1 99 ? -12.552 -2.294 16.317 1.00 97.94 99 THR A CA 1
ATOM 759 C C . THR A 1 99 ? -12.031 -2.124 14.896 1.00 97.94 99 THR A C 1
ATOM 761 O O . THR A 1 99 ? -12.810 -1.774 14.017 1.00 97.94 99 THR A O 1
ATOM 764 N N . THR A 1 100 ? -10.727 -2.290 14.672 1.00 98.19 100 THR A N 1
ATOM 765 C CA . THR A 1 100 ? -10.106 -2.132 13.348 1.00 98.19 100 THR A CA 1
ATOM 766 C C . THR A 1 100 ? -9.486 -3.420 12.823 1.00 98.19 100 THR A C 1
ATOM 768 O O . THR A 1 100 ? -9.126 -3.495 11.652 1.00 98.19 100 THR A O 1
ATOM 771 N N . ARG A 1 101 ? -9.378 -4.451 13.666 1.00 98.12 101 ARG A N 1
ATOM 772 C CA . ARG A 1 101 ? -8.820 -5.746 13.291 1.00 98.12 101 ARG A CA 1
ATOM 773 C C . ARG A 1 101 ? -9.650 -6.430 12.212 1.00 98.12 101 ARG A C 1
ATOM 775 O O . ARG A 1 101 ? -10.856 -6.600 12.362 1.00 98.12 101 ARG A O 1
ATOM 782 N N . GLY A 1 102 ? -8.962 -6.892 11.174 1.00 97.81 102 GLY A N 1
ATOM 783 C CA . GLY A 1 102 ? -9.548 -7.606 10.047 1.00 97.81 102 GLY A CA 1
ATOM 784 C C . GLY A 1 102 ? -10.296 -6.707 9.067 1.00 97.81 102 GLY A C 1
ATOM 785 O O . GLY A 1 102 ? -10.906 -7.236 8.142 1.00 97.81 102 GLY A O 1
ATOM 786 N N . LEU A 1 103 ? -10.275 -5.381 9.254 1.00 98.06 103 LEU A N 1
ATOM 787 C CA . LEU A 1 103 ? -10.903 -4.474 8.303 1.00 98.06 103 LEU A CA 1
ATOM 788 C C . LEU A 1 103 ? -10.152 -4.472 6.961 1.00 98.06 103 LEU A C 1
ATOM 790 O O . LEU A 1 103 ? -8.925 -4.571 6.953 1.00 98.06 103 LEU A O 1
ATOM 794 N N . PRO A 1 104 ? -10.867 -4.305 5.837 1.00 98.31 104 PRO A N 1
ATOM 795 C CA . PRO A 1 104 ? -10.275 -4.139 4.517 1.00 98.31 104 PRO A CA 1
ATOM 796 C C . PRO A 1 104 ? -9.142 -3.109 4.461 1.00 98.31 104 PRO A C 1
ATOM 798 O O . PRO A 1 104 ? -9.285 -1.976 4.932 1.00 98.31 104 PRO A O 1
ATOM 801 N N . LEU A 1 105 ? -8.046 -3.483 3.801 1.00 98.19 105 LEU A N 1
ATOM 802 C CA . LEU A 1 105 ? -7.002 -2.563 3.361 1.00 98.19 105 LEU A CA 1
ATOM 803 C C . LEU A 1 105 ? -7.090 -2.372 1.844 1.00 98.19 105 LEU A C 1
ATOM 805 O O . LEU A 1 105 ? -7.107 -3.337 1.083 1.00 98.19 105 LEU A O 1
ATOM 809 N N . PHE A 1 106 ? -7.086 -1.124 1.398 1.00 98.00 106 PHE A N 1
ATOM 810 C CA . PHE A 1 106 ? -7.027 -0.747 -0.008 1.00 98.00 106 PHE A CA 1
ATOM 811 C C . PHE A 1 106 ? -5.693 -0.051 -0.258 1.00 98.00 106 PHE A C 1
ATOM 813 O O . PHE A 1 106 ? -5.447 1.032 0.275 1.00 98.00 106 PHE A O 1
ATOM 820 N N . ILE A 1 107 ? -4.822 -0.650 -1.069 1.00 97.31 107 ILE A N 1
ATOM 821 C CA . ILE A 1 107 ? -3.632 0.049 -1.553 1.00 97.31 107 ILE A CA 1
ATOM 822 C C . ILE A 1 107 ? -4.102 0.953 -2.691 1.00 97.31 107 ILE A C 1
ATOM 824 O O . ILE A 1 107 ? -4.264 0.501 -3.822 1.00 97.31 107 ILE A O 1
ATOM 828 N N . ASN A 1 108 ? -4.401 2.214 -2.379 1.00 94.88 108 ASN A N 1
ATOM 829 C CA . ASN A 1 108 ? -5.038 3.148 -3.314 1.00 94.88 108 ASN A CA 1
ATOM 830 C C . ASN A 1 108 ? -4.036 3.907 -4.194 1.00 94.88 108 ASN A C 1
ATOM 832 O O . ASN A 1 108 ? -4.444 4.621 -5.104 1.00 94.88 108 ASN A O 1
ATOM 836 N N . ALA A 1 109 ? -2.742 3.756 -3.920 1.00 92.44 109 ALA A N 1
ATOM 837 C CA . ALA A 1 109 ? -1.680 4.220 -4.791 1.00 92.44 109 ALA A CA 1
ATOM 838 C C . ALA A 1 109 ? -0.430 3.347 -4.634 1.00 92.44 109 ALA A C 1
ATOM 840 O O . ALA A 1 109 ? 0.178 3.277 -3.558 1.00 92.44 109 ALA A O 1
ATOM 841 N N . THR A 1 110 ? -0.013 2.736 -5.741 1.00 92.25 110 THR A N 1
ATOM 842 C CA . THR A 1 110 ? 1.295 2.102 -5.901 1.00 92.25 110 THR A CA 1
ATOM 843 C C . THR A 1 110 ? 2.017 2.656 -7.129 1.00 92.25 110 THR A C 1
ATOM 845 O O . THR A 1 110 ? 1.408 2.936 -8.161 1.00 92.25 110 THR A O 1
ATOM 848 N N . ASN A 1 111 ? 3.323 2.843 -6.994 1.00 90.31 111 ASN A N 1
ATOM 849 C CA . ASN A 1 111 ? 4.288 3.067 -8.065 1.00 90.31 111 ASN A CA 1
ATOM 850 C C . ASN A 1 111 ? 5.678 2.751 -7.497 1.00 90.31 111 ASN A C 1
ATOM 852 O O . ASN A 1 111 ? 5.819 2.543 -6.297 1.00 90.31 111 ASN A O 1
ATOM 856 N N . THR A 1 112 ? 6.714 2.742 -8.322 1.00 91.44 112 THR A N 1
ATOM 857 C CA . THR A 1 112 ? 8.095 2.486 -7.883 1.00 91.44 112 THR A CA 1
ATOM 858 C C . THR A 1 112 ? 8.906 3.765 -7.666 1.00 91.44 112 THR A C 1
ATOM 860 O O . THR A 1 112 ? 10.126 3.717 -7.554 1.00 91.44 112 THR A O 1
ATOM 863 N N . PHE A 1 113 ? 8.261 4.933 -7.646 1.00 87.06 113 PHE A N 1
ATOM 864 C CA . PHE A 1 113 ? 8.951 6.208 -7.501 1.00 87.06 113 PHE A CA 1
ATOM 865 C C . PHE A 1 113 ? 9.160 6.555 -6.029 1.00 87.06 113 PHE A C 1
ATOM 867 O O . PHE A 1 113 ? 8.202 6.741 -5.277 1.00 87.06 113 PHE A O 1
ATOM 874 N N . THR A 1 114 ? 10.419 6.754 -5.638 1.00 83.06 114 THR A N 1
ATOM 875 C CA . THR A 1 114 ? 10.757 7.326 -4.332 1.00 83.06 114 THR A CA 1
ATOM 876 C C . THR A 1 114 ? 11.666 8.548 -4.471 1.00 83.06 114 THR A C 1
ATOM 878 O O . THR A 1 114 ? 12.727 8.434 -5.088 1.00 83.06 114 THR A O 1
ATOM 881 N N . PRO A 1 115 ? 11.297 9.710 -3.887 1.00 80.62 115 PRO A N 1
ATOM 882 C CA . PRO A 1 115 ? 12.011 10.972 -4.106 1.00 80.62 115 PRO A CA 1
ATOM 883 C C . PRO A 1 115 ? 13.504 10.952 -3.759 1.00 80.62 115 PRO A C 1
ATOM 885 O O . PRO A 1 115 ? 14.274 11.702 -4.349 1.00 80.62 115 PRO A O 1
ATOM 888 N N . ASP A 1 116 ? 13.922 10.116 -2.807 1.00 82.62 116 ASP A N 1
ATOM 889 C CA . ASP A 1 116 ? 15.307 10.036 -2.335 1.00 82.62 116 ASP A CA 1
ATOM 890 C C . ASP A 1 116 ? 16.242 9.230 -3.250 1.00 82.62 116 ASP A C 1
ATOM 892 O O . ASP A 1 116 ? 17.453 9.291 -3.059 1.00 82.62 116 ASP A O 1
ATOM 896 N N . GLU A 1 117 ? 15.718 8.517 -4.253 1.00 83.38 117 GLU A N 1
ATOM 897 C CA . GLU A 1 117 ? 16.539 7.820 -5.257 1.00 83.38 117 GLU A CA 1
ATOM 898 C C . GLU A 1 117 ? 16.951 8.738 -6.418 1.00 83.38 117 GLU A C 1
ATOM 900 O O . GLU A 1 117 ? 17.904 8.441 -7.134 1.00 83.38 117 GLU A O 1
ATOM 905 N N . GLY A 1 118 ? 16.239 9.851 -6.636 1.00 82.00 118 GLY A N 1
ATOM 906 C CA . GLY A 1 118 ? 16.491 10.760 -7.761 1.00 82.00 118 GLY A CA 1
ATOM 907 C C . GLY A 1 118 ? 16.200 10.164 -9.148 1.00 82.00 118 GLY A C 1
ATOM 908 O O . GLY A 1 118 ? 16.477 10.811 -10.156 1.00 82.00 118 GLY A O 1
ATOM 909 N N . ILE A 1 119 ? 15.632 8.955 -9.216 1.00 86.19 119 ILE A N 1
ATOM 910 C CA . ILE A 1 119 ? 15.271 8.273 -10.463 1.00 86.19 119 ILE A CA 1
ATOM 911 C C . ILE A 1 119 ? 13.814 8.592 -10.790 1.00 86.19 119 ILE A C 1
ATOM 913 O O . ILE A 1 119 ? 12.910 8.355 -9.988 1.00 86.19 119 ILE A O 1
ATOM 917 N N . VAL A 1 120 ? 13.580 9.125 -11.987 1.00 82.56 120 VAL A N 1
ATOM 918 C CA . VAL A 1 120 ? 12.227 9.448 -12.455 1.00 82.56 120 VAL A CA 1
ATOM 919 C C . VAL A 1 120 ? 11.412 8.170 -12.711 1.00 82.56 120 VAL A C 1
ATOM 921 O O . VAL A 1 120 ? 11.986 7.150 -13.100 1.00 82.56 120 VAL A O 1
ATOM 924 N N . PRO A 1 121 ? 10.076 8.195 -12.567 1.00 81.19 121 PRO A N 1
ATOM 925 C CA . PRO A 1 121 ? 9.251 6.987 -12.701 1.00 81.19 121 PRO A CA 1
ATOM 926 C C . PRO A 1 121 ? 9.383 6.318 -14.073 1.00 81.19 121 PRO A C 1
ATOM 928 O O . PRO A 1 121 ? 9.504 5.098 -14.147 1.00 81.19 121 PRO A O 1
ATOM 931 N N . ALA A 1 122 ? 9.513 7.118 -15.139 1.00 84.50 122 ALA A N 1
ATOM 932 C CA . ALA A 1 122 ? 9.809 6.662 -16.500 1.00 84.50 122 ALA A CA 1
ATOM 933 C C . ALA A 1 122 ? 11.073 5.782 -16.621 1.00 84.50 122 ALA A C 1
ATOM 935 O O . ALA A 1 122 ? 11.273 5.122 -17.635 1.00 84.50 122 ALA A O 1
ATOM 936 N N . GLN A 1 123 ? 11.946 5.755 -15.613 1.00 86.19 123 GLN A N 1
ATOM 937 C CA . GLN A 1 123 ? 13.147 4.917 -15.563 1.00 86.19 123 GLN A CA 1
ATOM 938 C C . GLN A 1 123 ? 13.094 3.870 -14.444 1.00 86.19 123 GLN A C 1
ATOM 940 O O . GLN A 1 123 ? 13.908 2.944 -14.439 1.00 86.19 123 GLN A O 1
ATOM 945 N N . ASN A 1 124 ? 12.150 3.982 -13.506 1.00 87.25 124 ASN A N 1
ATOM 946 C CA . ASN A 1 124 ? 12.177 3.232 -12.254 1.00 87.25 124 ASN A CA 1
ATOM 947 C C . ASN A 1 124 ? 11.248 2.010 -12.223 1.00 87.25 124 ASN A C 1
ATOM 949 O O . ASN A 1 124 ? 10.945 1.486 -11.159 1.00 87.25 124 ASN A O 1
ATOM 953 N N . TYR A 1 125 ? 10.751 1.548 -13.366 1.00 89.12 125 TYR A N 1
ATOM 954 C CA . TYR A 1 125 ? 9.797 0.442 -13.394 1.00 89.12 125 TYR A CA 1
ATOM 955 C C . TYR A 1 125 ? 10.403 -0.830 -14.004 1.00 89.12 125 TYR A C 1
ATOM 957 O O . TYR A 1 125 ? 10.467 -0.958 -15.224 1.00 89.12 125 TYR A O 1
ATOM 965 N N . PRO A 1 126 ? 10.925 -1.774 -13.205 1.00 92.69 126 PRO A N 1
ATOM 966 C CA . PRO A 1 126 ? 11.414 -3.026 -13.758 1.00 92.69 126 PRO A CA 1
ATOM 967 C C . PRO A 1 126 ? 10.246 -3.915 -14.188 1.00 92.69 126 PRO A C 1
ATOM 969 O O . PRO A 1 126 ? 9.310 -4.141 -13.425 1.00 92.69 126 PRO A O 1
ATOM 972 N N . ARG A 1 127 ? 10.338 -4.468 -15.400 1.00 92.94 127 ARG A N 1
ATOM 973 C CA . ARG A 1 127 ? 9.387 -5.463 -15.909 1.00 92.94 127 ARG A CA 1
ATOM 974 C C . ARG A 1 127 ? 9.229 -6.624 -14.923 1.00 92.94 127 ARG A C 1
ATOM 976 O O . ARG A 1 127 ? 10.233 -7.157 -14.451 1.00 92.94 127 ARG A O 1
ATOM 983 N N . GLY A 1 128 ? 7.993 -7.044 -14.665 1.00 94.75 128 GLY A N 1
ATOM 984 C CA . GLY A 1 128 ? 7.677 -8.134 -13.740 1.00 94.75 128 GLY A CA 1
ATOM 985 C C . GLY A 1 128 ? 7.377 -7.660 -12.318 1.00 94.75 128 GLY A C 1
ATOM 986 O O . GLY A 1 128 ? 6.930 -8.454 -11.492 1.00 94.75 128 GLY A O 1
ATOM 987 N N . TRP A 1 129 ? 7.638 -6.389 -11.996 1.00 95.69 129 TRP A N 1
ATOM 988 C CA . TRP A 1 129 ? 7.445 -5.872 -10.644 1.00 95.69 129 TRP A CA 1
ATOM 989 C C . TRP A 1 129 ? 5.971 -5.856 -10.240 1.00 95.69 129 TRP A C 1
ATOM 991 O O . TRP A 1 129 ? 5.646 -6.271 -9.130 1.00 95.69 129 TRP A O 1
ATOM 1001 N N . LEU A 1 130 ? 5.063 -5.437 -11.127 1.00 94.56 130 LEU A N 1
ATOM 1002 C CA . LEU A 1 130 ? 3.635 -5.395 -10.799 1.00 94.56 130 LEU A CA 1
ATOM 1003 C C . LEU A 1 130 ? 3.021 -6.787 -10.696 1.00 94.56 130 LEU A C 1
ATOM 1005 O O . LEU A 1 130 ? 2.179 -6.997 -9.834 1.00 94.56 130 LEU A O 1
ATOM 1009 N N . THR A 1 131 ? 3.480 -7.751 -11.489 1.00 95.69 131 THR A N 1
ATOM 1010 C CA . THR A 1 131 ? 3.111 -9.163 -11.354 1.00 95.69 131 THR A CA 1
ATOM 1011 C C . THR A 1 131 ? 3.542 -9.669 -9.987 1.00 95.69 131 THR A C 1
ATOM 1013 O O . THR A 1 131 ? 2.736 -10.256 -9.272 1.00 95.69 131 THR A O 1
ATOM 1016 N N . SER A 1 132 ? 4.779 -9.384 -9.568 1.00 97.31 132 SER A N 1
ATOM 1017 C CA . SER A 1 132 ? 5.255 -9.736 -8.226 1.00 97.31 132 SER A CA 1
ATOM 1018 C C . SER A 1 132 ? 4.433 -9.068 -7.121 1.00 97.31 132 SER A C 1
ATOM 1020 O O . SER A 1 132 ? 4.098 -9.716 -6.131 1.00 97.31 132 SER A O 1
ATOM 1022 N N . ALA A 1 133 ? 4.087 -7.788 -7.277 1.00 96.75 133 ALA A N 1
ATOM 1023 C CA . ALA A 1 133 ? 3.245 -7.055 -6.335 1.00 96.75 133 ALA A CA 1
ATOM 1024 C C . ALA A 1 133 ? 1.827 -7.641 -6.259 1.00 96.75 133 ALA A C 1
ATOM 1026 O O . ALA A 1 133 ? 1.306 -7.848 -5.163 1.00 96.75 133 ALA A O 1
ATOM 1027 N N . TYR A 1 134 ? 1.237 -7.965 -7.411 1.00 95.38 134 TYR A N 1
ATOM 1028 C CA . TYR A 1 134 ? -0.068 -8.603 -7.529 1.00 95.38 134 TYR A CA 1
ATOM 1029 C C . TYR A 1 134 ? -0.083 -9.994 -6.886 1.00 95.38 134 TYR A C 1
ATOM 1031 O O . TYR A 1 134 ? -0.985 -10.306 -6.120 1.00 95.38 134 TYR A O 1
ATOM 1039 N N . GLU A 1 135 ? 0.932 -10.826 -7.117 1.00 96.19 135 GLU A N 1
ATOM 1040 C CA . GLU A 1 135 ? 1.033 -12.138 -6.467 1.00 96.19 135 GLU A CA 1
ATOM 1041 C C . GLU A 1 135 ? 1.110 -12.018 -4.940 1.00 96.19 135 GLU A C 1
ATOM 1043 O O . GLU A 1 135 ? 0.465 -12.781 -4.221 1.00 96.19 135 GLU A O 1
ATOM 1048 N N . VAL A 1 136 ? 1.874 -11.042 -4.441 1.00 97.06 136 VAL A N 1
ATOM 1049 C CA . VAL A 1 136 ? 2.025 -10.794 -3.002 1.00 97.06 136 VAL A CA 1
ATOM 1050 C C . VAL A 1 136 ? 0.712 -10.338 -2.368 1.00 97.06 136 VAL A C 1
ATOM 1052 O O . VAL A 1 136 ? 0.348 -10.859 -1.316 1.00 97.06 136 VAL A O 1
ATOM 1055 N N . ILE A 1 137 ? -0.015 -9.404 -2.990 1.00 96.12 137 ILE A N 1
ATOM 1056 C CA . ILE A 1 137 ? -1.294 -8.922 -2.440 1.00 96.12 137 ILE A CA 1
ATOM 1057 C C . ILE A 1 137 ? -2.430 -9.923 -2.630 1.00 96.12 137 ILE A C 1
ATOM 1059 O O . ILE A 1 137 ? -3.253 -10.058 -1.736 1.00 96.12 137 ILE A O 1
ATOM 1063 N N . ASN A 1 138 ? -2.444 -10.693 -3.719 1.00 95.06 138 ASN A N 1
ATOM 1064 C CA . ASN A 1 138 ? -3.445 -11.739 -3.934 1.00 95.06 138 ASN A CA 1
ATOM 1065 C C . ASN A 1 138 ? -3.323 -12.885 -2.908 1.00 95.06 138 ASN A C 1
ATOM 1067 O O . ASN A 1 138 ? -4.285 -13.607 -2.657 1.00 95.06 138 ASN A O 1
ATOM 1071 N N . ALA A 1 139 ? -2.149 -13.044 -2.288 1.00 96.81 139 ALA A N 1
ATOM 1072 C CA . ALA A 1 139 ? -1.934 -13.965 -1.174 1.00 96.81 139 ALA A CA 1
ATOM 1073 C C . ALA A 1 139 ? -2.318 -13.384 0.206 1.00 96.81 139 ALA A C 1
ATOM 1075 O O . ALA A 1 139 ? -2.324 -14.126 1.189 1.00 96.81 139 ALA A O 1
ATOM 1076 N N . GLU A 1 140 ? -2.630 -12.086 0.307 1.00 97.62 140 GLU A N 1
ATOM 1077 C CA . GLU A 1 140 ? -3.006 -11.409 1.553 1.00 97.62 140 GLU A CA 1
ATOM 1078 C C . GLU A 1 140 ? -4.515 -11.090 1.564 1.00 97.62 140 GLU A C 1
ATOM 1080 O O . GLU A 1 140 ? -4.941 -10.090 0.985 1.00 97.62 140 GLU A O 1
ATOM 1085 N N . PRO A 1 141 ? -5.350 -11.890 2.253 1.00 97.25 141 PRO A N 1
ATOM 1086 C CA . PRO A 1 141 ? -6.804 -11.770 2.165 1.00 97.25 141 PRO A CA 1
ATOM 1087 C C . PRO A 1 141 ? -7.369 -10.463 2.736 1.00 97.25 141 PRO A C 1
ATOM 1089 O O . PRO A 1 141 ? -8.517 -10.138 2.449 1.00 97.25 141 PRO A O 1
ATOM 1092 N N . GLN A 1 142 ? -6.625 -9.711 3.557 1.00 98.25 142 GLN A N 1
ATOM 1093 C CA . GLN A 1 142 ? -7.098 -8.417 4.065 1.00 98.25 142 GLN A CA 1
ATOM 1094 C C . GLN A 1 142 ? -6.961 -7.290 3.031 1.00 98.25 142 GLN A C 1
ATOM 1096 O O . GLN A 1 142 ? -7.665 -6.283 3.128 1.00 98.25 142 GLN A O 1
ATOM 1101 N N . VAL A 1 143 ? -6.089 -7.452 2.032 1.00 98.06 143 VAL A N 1
ATOM 1102 C CA . VAL A 1 143 ? -5.897 -6.467 0.964 1.00 98.06 143 VAL A CA 1
ATOM 1103 C C . VAL A 1 143 ? -6.952 -6.692 -0.115 1.00 98.06 143 VAL A C 1
ATOM 1105 O O . VAL A 1 143 ? -6.978 -7.724 -0.771 1.00 98.06 143 VAL A O 1
ATOM 1108 N N . GLN A 1 144 ? -7.838 -5.715 -0.294 1.00 97.56 144 GLN A N 1
ATOM 1109 C CA . GLN A 1 144 ? -8.981 -5.812 -1.210 1.00 97.56 144 GLN A CA 1
ATOM 1110 C C . GLN A 1 144 ? -8.745 -5.113 -2.553 1.00 97.56 144 GLN A C 1
ATOM 1112 O O . GLN A 1 144 ? -9.513 -5.307 -3.491 1.00 97.56 144 GLN A O 1
ATOM 1117 N N . ALA A 1 145 ? -7.712 -4.274 -2.655 1.00 95.38 145 ALA A N 1
ATOM 1118 C CA . ALA A 1 145 ? -7.361 -3.598 -3.899 1.00 95.38 145 ALA A CA 1
ATOM 1119 C C . ALA A 1 145 ? -5.875 -3.236 -3.952 1.00 95.38 145 ALA A C 1
ATOM 1121 O O . ALA A 1 145 ? -5.293 -2.828 -2.942 1.00 95.38 145 ALA A O 1
ATOM 1122 N N . LEU A 1 146 ? -5.314 -3.310 -5.160 1.00 95.06 146 LEU A N 1
ATOM 1123 C CA . LEU A 1 146 ? -4.042 -2.710 -5.548 1.00 95.06 146 LEU A CA 1
ATOM 1124 C C . LEU A 1 146 ? -4.302 -1.766 -6.727 1.00 95.06 146 LEU A C 1
ATOM 1126 O O . LEU A 1 146 ? -4.564 -2.220 -7.837 1.00 95.06 146 LEU A O 1
ATOM 1130 N N . ALA A 1 147 ? -4.247 -0.461 -6.480 1.00 93.81 147 ALA A N 1
ATOM 1131 C CA . ALA A 1 147 ? -4.448 0.565 -7.494 1.00 93.81 147 ALA A CA 1
ATOM 1132 C C . ALA A 1 147 ? -3.120 1.209 -7.895 1.00 93.81 147 ALA A C 1
ATOM 1134 O O . ALA A 1 147 ? -2.305 1.583 -7.045 1.00 93.81 147 ALA A O 1
ATOM 1135 N N . TRP A 1 148 ? -2.922 1.373 -9.202 1.00 90.69 148 TRP A N 1
ATOM 1136 C CA . TRP A 1 148 ? -1.811 2.149 -9.737 1.00 90.69 148 TRP A CA 1
ATOM 1137 C C . TRP A 1 148 ? -1.982 3.643 -9.429 1.00 90.69 148 TRP A C 1
ATOM 1139 O O . TRP A 1 148 ? -3.099 4.152 -9.382 1.00 90.69 148 TRP A O 1
ATOM 1149 N N . PHE A 1 149 ? -0.870 4.349 -9.213 1.00 89.94 149 PHE A N 1
ATOM 1150 C CA . PHE A 1 149 ? -0.867 5.761 -8.823 1.00 89.94 149 PHE A CA 1
ATOM 1151 C C . PHE A 1 149 ? -1.539 6.693 -9.843 1.00 89.94 149 PHE A C 1
ATOM 1153 O O . PHE A 1 149 ? -2.256 7.604 -9.435 1.00 89.94 149 PHE A O 1
ATOM 1160 N N . LEU A 1 150 ? -1.289 6.507 -11.144 1.00 91.38 150 LEU A N 1
ATOM 1161 C CA . LEU A 1 150 ? -1.827 7.391 -12.179 1.00 91.38 150 LEU A CA 1
ATOM 1162 C C . LEU A 1 150 ? -1.963 6.696 -13.535 1.00 91.38 150 LEU A C 1
ATOM 1164 O O . LEU A 1 150 ? -0.968 6.266 -14.117 1.00 91.38 150 LEU A O 1
ATOM 1168 N N . ASP A 1 151 ? -3.181 6.648 -14.064 1.00 90.38 151 ASP A N 1
ATOM 1169 C CA . ASP A 1 151 ? -3.422 6.183 -15.431 1.00 90.38 151 ASP A CA 1
ATOM 1170 C C . ASP A 1 151 ? -3.159 7.297 -16.459 1.00 90.38 151 ASP A C 1
ATOM 1172 O O . ASP A 1 151 ? -2.243 7.184 -17.271 1.00 90.38 151 ASP A O 1
ATOM 1176 N N . GLU A 1 152 ? -3.860 8.429 -16.368 1.00 92.62 152 GLU A N 1
ATOM 1177 C CA . GLU A 1 152 ? -3.744 9.547 -17.314 1.00 92.62 152 GLU A CA 1
ATOM 1178 C C . GLU A 1 152 ? -3.404 10.867 -16.607 1.00 92.62 152 GLU A C 1
ATOM 1180 O O . GLU A 1 152 ? -4.039 11.230 -15.615 1.00 92.62 152 GLU A O 1
ATOM 1185 N N . ASP A 1 153 ? -2.424 11.608 -17.139 1.00 91.31 153 ASP A N 1
ATOM 1186 C CA . ASP A 1 153 ? -2.184 12.999 -16.741 1.00 91.31 153 ASP A CA 1
ATOM 1187 C C . ASP A 1 153 ? -3.044 13.963 -17.567 1.00 91.31 153 ASP A C 1
ATOM 1189 O O . ASP A 1 153 ? -2.902 14.072 -18.785 1.00 91.31 153 ASP A O 1
ATOM 1193 N N . ASN A 1 154 ? -3.912 14.690 -16.865 1.00 90.31 154 ASN A N 1
ATOM 1194 C CA . ASN A 1 154 ? -4.771 15.736 -17.415 1.00 90.31 154 ASN A CA 1
ATOM 1195 C C . ASN A 1 154 ? -4.349 17.144 -16.946 1.00 90.31 154 ASN A C 1
ATOM 1197 O O . ASN A 1 154 ?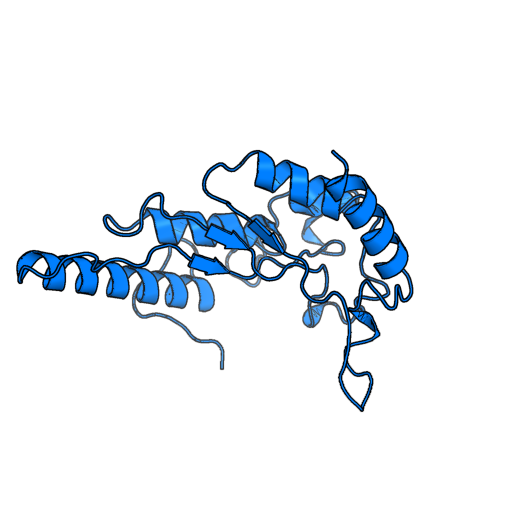 -5.112 18.106 -17.073 1.00 90.31 154 ASN A O 1
ATOM 1201 N N . SER A 1 155 ? -3.157 17.296 -16.356 1.00 91.00 155 SER A N 1
ATOM 1202 C CA . SER A 1 155 ? -2.646 18.604 -15.959 1.00 91.00 155 SER A CA 1
ATOM 1203 C C . SER A 1 155 ? -2.199 19.417 -17.177 1.00 91.00 155 SER A C 1
ATOM 1205 O O . SER A 1 155 ?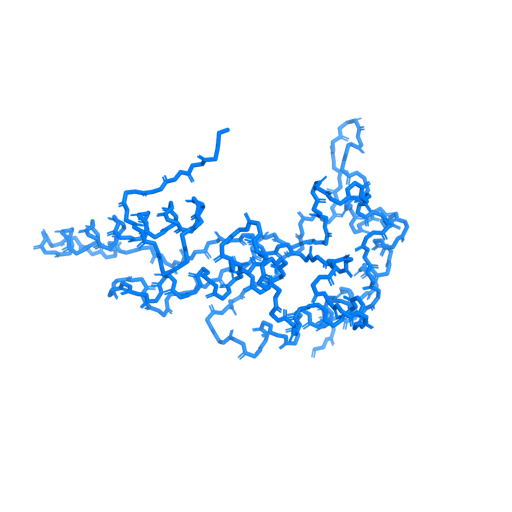 -1.584 18.912 -18.112 1.00 91.00 155 SER A O 1
ATOM 1207 N N . ALA A 1 156 ? -2.487 20.721 -17.164 1.00 91.69 156 ALA A N 1
ATOM 1208 C CA . ALA A 1 156 ? -2.141 21.612 -18.275 1.00 91.69 156 ALA A CA 1
ATOM 1209 C C . ALA A 1 156 ? -0.622 21.748 -18.506 1.00 91.69 156 ALA A C 1
ATOM 1211 O O . ALA A 1 156 ? -0.196 22.137 -19.589 1.00 91.69 156 ALA A O 1
ATOM 1212 N N . ASP A 1 157 ? 0.182 21.462 -17.480 1.00 93.44 157 ASP A N 1
ATOM 1213 C CA . ASP A 1 157 ? 1.642 21.548 -17.486 1.00 93.44 157 ASP A CA 1
ATOM 1214 C C . ASP A 1 157 ? 2.347 20.195 -17.707 1.00 93.44 157 ASP A C 1
ATOM 1216 O O . ASP A 1 157 ? 3.576 20.169 -17.713 1.00 93.44 157 ASP A O 1
ATOM 1220 N N . GLY A 1 158 ? 1.604 19.090 -17.878 1.00 90.00 158 GLY A N 1
ATOM 1221 C CA . GLY A 1 158 ? 2.156 17.748 -18.133 1.00 90.00 158 GLY A CA 1
ATOM 1222 C C . GLY A 1 158 ? 3.069 17.219 -17.023 1.00 90.00 158 GLY A C 1
ATOM 1223 O O . GLY A 1 158 ? 3.957 16.397 -17.257 1.00 90.00 158 GLY A O 1
ATOM 1224 N N . ARG A 1 159 ? 2.929 17.735 -15.796 1.00 89.25 159 ARG A N 1
ATOM 1225 C CA . ARG A 1 159 ? 3.885 17.466 -14.708 1.00 89.25 159 ARG A CA 1
ATOM 1226 C C . ARG A 1 159 ? 3.865 16.016 -14.225 1.00 89.25 159 ARG A C 1
ATOM 1228 O O . ARG A 1 159 ? 4.796 15.604 -13.532 1.00 89.25 159 ARG A O 1
ATOM 1235 N N . TRP A 1 160 ? 2.828 15.254 -14.567 1.00 90.31 160 TRP A N 1
ATOM 1236 C CA . TRP A 1 160 ? 2.683 13.846 -14.219 1.00 90.31 160 TRP A CA 1
ATOM 1237 C C . TRP A 1 160 ? 2.786 12.904 -15.421 1.00 90.31 160 TRP A C 1
ATOM 1239 O O . TRP A 1 160 ? 2.657 11.694 -15.235 1.00 90.31 160 TRP A O 1
ATOM 1249 N N . ASP A 1 161 ? 3.109 13.406 -16.617 1.00 90.75 161 ASP A N 1
ATOM 1250 C CA . ASP A 1 161 ? 3.268 12.601 -17.837 1.00 90.75 161 ASP A CA 1
ATOM 1251 C C . ASP A 1 161 ? 4.195 11.392 -17.620 1.00 90.75 161 ASP A C 1
ATOM 1253 O O . ASP A 1 161 ? 3.919 10.283 -18.074 1.00 90.75 161 ASP A O 1
ATOM 1257 N N . ALA A 1 162 ? 5.273 11.577 -16.852 1.00 89.25 162 ALA A N 1
ATOM 1258 C CA . ALA A 1 162 ? 6.238 10.521 -16.547 1.00 89.25 162 ALA A CA 1
ATOM 1259 C C . ALA A 1 162 ? 5.694 9.390 -15.648 1.00 89.25 162 ALA A C 1
ATOM 1261 O O . ALA A 1 162 ? 6.388 8.390 -15.480 1.00 89.25 162 ALA A O 1
ATOM 1262 N N . TYR A 1 163 ? 4.508 9.550 -15.051 1.00 89.62 163 TYR A N 1
ATOM 1263 C CA . TYR A 1 163 ? 3.832 8.569 -14.190 1.00 89.62 163 TYR A CA 1
ATOM 1264 C C . TYR A 1 163 ? 2.640 7.891 -14.882 1.00 89.62 163 TYR A C 1
ATOM 1266 O O . TYR A 1 163 ? 2.151 6.878 -14.381 1.00 89.62 163 TYR A O 1
ATOM 1274 N N . SER A 1 164 ? 2.160 8.458 -15.991 1.00 91.50 164 SER A N 1
ATOM 1275 C CA . SER A 1 164 ? 0.935 8.039 -16.668 1.00 91.50 164 SER A CA 1
ATOM 1276 C C . SER A 1 164 ? 1.136 6.735 -17.442 1.00 91.50 164 SER A C 1
ATOM 1278 O O . SER A 1 164 ? 1.980 6.666 -18.341 1.00 91.50 164 SER A O 1
ATOM 1280 N N . LEU A 1 165 ? 0.316 5.724 -17.132 1.00 91.44 165 LEU A N 1
ATOM 1281 C CA . LEU A 1 165 ? 0.215 4.496 -17.931 1.00 91.44 165 LEU A CA 1
ATOM 1282 C C . LEU A 1 165 ? -0.222 4.813 -19.363 1.00 91.44 165 LEU A C 1
ATOM 1284 O O . LEU A 1 165 ? 0.436 4.405 -20.315 1.00 91.44 165 LEU A O 1
ATOM 1288 N N . THR A 1 166 ? -1.261 5.635 -19.518 1.00 92.44 166 THR A N 1
ATOM 1289 C CA . THR A 1 166 ? -1.785 6.050 -20.826 1.00 92.44 166 THR A CA 1
ATOM 1290 C C . THR A 1 166 ? -0.712 6.697 -21.716 1.00 92.44 166 THR A C 1
ATOM 1292 O O . THR A 1 166 ? -0.663 6.434 -22.918 1.00 92.44 166 THR A O 1
ATOM 1295 N N . LYS A 1 167 ? 0.190 7.519 -21.154 1.00 91.12 167 LYS A N 1
ATOM 1296 C CA . LYS A 1 167 ? 1.326 8.093 -21.903 1.00 91.12 167 LYS A CA 1
ATOM 1297 C C . LYS A 1 167 ? 2.438 7.074 -22.158 1.00 91.12 167 LYS A C 1
ATOM 1299 O O . LYS A 1 167 ? 3.145 7.200 -23.157 1.00 91.12 167 LYS A O 1
ATOM 1304 N N . GLY A 1 168 ? 2.625 6.107 -21.257 1.00 89.38 168 GLY A N 1
ATOM 1305 C CA . GLY A 1 168 ? 3.567 5.000 -21.419 1.00 89.38 168 GLY A CA 1
ATOM 1306 C C . GLY A 1 168 ? 5.018 5.449 -21.609 1.00 89.38 168 GLY A C 1
ATOM 1307 O O . GLY A 1 168 ? 5.732 4.897 -22.442 1.00 89.38 168 GLY A O 1
ATOM 1308 N N . ILE A 1 169 ? 5.475 6.481 -20.893 1.00 90.88 169 ILE A N 1
ATOM 1309 C CA . ILE A 1 169 ? 6.819 7.039 -21.109 1.00 90.88 169 ILE A CA 1
ATOM 1310 C C . ILE A 1 169 ? 7.895 6.132 -20.497 1.00 90.88 169 ILE A C 1
ATOM 1312 O O . ILE A 1 169 ? 7.904 5.849 -19.298 1.00 90.88 169 ILE A O 1
ATOM 1316 N N . GLY A 1 170 ? 8.866 5.723 -21.317 1.00 91.31 170 GLY A N 1
ATOM 1317 C CA . GLY A 1 170 ? 9.998 4.910 -20.874 1.00 91.31 170 GLY A CA 1
ATOM 1318 C C . GLY A 1 170 ? 9.543 3.557 -20.328 1.00 91.31 170 GLY A C 1
ATOM 1319 O O . GLY A 1 170 ? 8.737 2.873 -20.947 1.00 91.31 170 GLY A O 1
ATOM 1320 N N . ARG A 1 171 ? 10.036 3.173 -19.150 1.00 90.94 171 ARG A N 1
ATOM 1321 C CA . ARG A 1 171 ? 9.678 1.914 -18.484 1.00 90.94 171 ARG A CA 1
ATOM 1322 C C . ARG A 1 171 ? 8.227 1.853 -17.992 1.00 90.94 171 ARG A C 1
ATOM 1324 O O . ARG A 1 171 ? 7.737 0.770 -17.701 1.00 90.94 171 ARG A O 1
ATOM 1331 N N . VAL A 1 172 ? 7.509 2.978 -17.937 1.00 91.25 172 VAL A N 1
ATOM 1332 C CA . VAL A 1 172 ? 6.060 2.966 -17.655 1.00 91.25 172 VAL A CA 1
ATOM 1333 C C . VAL A 1 172 ? 5.283 2.288 -18.793 1.00 91.25 172 VAL A C 1
ATOM 1335 O O . VAL A 1 172 ? 4.216 1.724 -18.559 1.00 91.25 172 VAL A O 1
ATOM 1338 N N . TYR A 1 173 ? 5.842 2.237 -20.009 1.00 91.81 173 TYR A N 1
ATOM 1339 C CA . TYR A 1 173 ? 5.304 1.398 -21.081 1.00 91.81 173 TYR A CA 1
ATOM 1340 C C . TYR A 1 173 ? 5.234 -0.081 -20.673 1.00 91.81 173 TYR A C 1
ATOM 1342 O O . TYR A 1 173 ? 4.205 -0.726 -20.868 1.00 91.81 173 TYR A O 1
ATOM 1350 N N . ASP A 1 174 ? 6.305 -0.605 -20.067 1.00 90.88 174 ASP A N 1
ATOM 1351 C CA . ASP A 1 174 ? 6.346 -1.992 -19.595 1.00 90.88 174 ASP A CA 1
ATOM 1352 C C . ASP A 1 174 ? 5.306 -2.218 -18.489 1.00 90.88 174 ASP A C 1
ATOM 1354 O O . ASP A 1 174 ? 4.621 -3.238 -18.499 1.00 90.88 174 ASP A O 1
ATOM 1358 N N . ALA A 1 175 ? 5.120 -1.232 -17.602 1.00 90.38 175 ALA A N 1
ATOM 1359 C CA . ALA A 1 175 ? 4.069 -1.252 -16.580 1.00 90.38 175 ALA A CA 1
ATOM 1360 C C . ALA A 1 175 ? 2.673 -1.355 -17.168 1.00 90.38 175 ALA A C 1
ATOM 1362 O O . ALA A 1 175 ? 1.849 -2.123 -16.685 1.00 90.38 175 ALA A O 1
ATOM 1363 N N . THR A 1 176 ? 2.424 -0.588 -18.223 1.00 92.00 176 THR A N 1
ATOM 1364 C CA . THR A 1 176 ? 1.128 -0.551 -18.899 1.00 92.00 176 THR A CA 1
ATOM 1365 C C . THR A 1 176 ? 0.815 -1.908 -19.514 1.00 92.00 176 THR A C 1
ATOM 1367 O O . THR A 1 176 ? -0.263 -2.450 -19.299 1.00 92.00 176 THR A O 1
ATOM 1370 N N . LYS A 1 177 ? 1.795 -2.514 -20.201 1.00 93.00 177 LYS A N 1
ATOM 1371 C CA . LYS A 1 177 ? 1.647 -3.861 -20.769 1.00 93.00 177 LYS A CA 1
ATOM 1372 C C . LYS A 1 177 ? 1.406 -4.921 -19.707 1.00 93.00 177 LYS A C 1
ATOM 1374 O O . LYS A 1 177 ? 0.542 -5.770 -19.878 1.00 93.00 177 LYS A O 1
ATOM 1379 N N . GLU A 1 178 ? 2.144 -4.850 -18.610 1.00 92.94 178 GLU A N 1
ATOM 1380 C CA . GLU A 1 178 ? 1.979 -5.773 -17.496 1.00 92.94 178 GLU A CA 1
ATOM 1381 C C . GLU A 1 178 ? 0.613 -5.612 -16.810 1.00 92.94 178 GLU A C 1
ATOM 1383 O O . GLU A 1 178 ? -0.020 -6.605 -16.464 1.00 92.94 178 GLU A O 1
ATOM 1388 N N . PHE A 1 179 ? 0.118 -4.380 -16.669 1.00 91.44 179 PHE A N 1
ATOM 1389 C CA . PHE A 1 179 ? -1.214 -4.107 -16.129 1.00 91.44 179 PHE A CA 1
ATOM 1390 C C . PHE A 1 179 ? -2.311 -4.711 -17.018 1.00 91.44 179 PHE A C 1
ATOM 1392 O O . PHE A 1 179 ? -3.166 -5.439 -16.515 1.00 91.44 179 PHE A O 1
ATOM 1399 N N . ASP A 1 180 ? -2.244 -4.490 -18.337 1.00 91.81 180 ASP A N 1
ATOM 1400 C CA . ASP A 1 180 ? -3.175 -5.080 -19.312 1.00 91.81 180 ASP A CA 1
ATOM 1401 C C . ASP A 1 180 ? -3.187 -6.618 -19.232 1.00 91.81 180 ASP A C 1
ATOM 1403 O O . ASP A 1 180 ? -4.248 -7.244 -19.249 1.00 91.81 180 ASP A O 1
ATOM 1407 N N . GLU A 1 181 ? -2.008 -7.239 -19.112 1.00 93.12 181 GLU A N 1
ATOM 1408 C CA . GLU A 1 181 ? -1.864 -8.693 -18.976 1.00 93.12 181 GLU A CA 1
ATOM 1409 C C . GLU A 1 181 ? -2.471 -9.237 -17.675 1.00 93.12 181 GLU A C 1
ATOM 1411 O O . GLU A 1 181 ? -2.948 -10.372 -17.653 1.00 93.12 181 GLU A O 1
ATOM 1416 N N . LEU A 1 182 ? -2.452 -8.462 -16.588 1.00 91.31 182 LEU A N 1
ATOM 1417 C CA . LEU A 1 182 ? -3.027 -8.862 -15.303 1.00 91.31 182 LEU A CA 1
ATOM 1418 C C . LEU A 1 182 ? -4.553 -8.714 -15.268 1.00 91.31 182 LEU A C 1
ATOM 1420 O O . LEU A 1 182 ? -5.208 -9.507 -14.599 1.00 91.31 182 LEU A O 1
ATOM 1424 N N . LEU A 1 183 ? -5.127 -7.755 -16.001 1.00 87.25 183 LEU A N 1
ATOM 1425 C CA . LEU A 1 183 ? -6.581 -7.546 -16.061 1.00 87.25 183 LEU A CA 1
ATOM 1426 C C . LEU A 1 183 ? -7.346 -8.675 -16.767 1.00 87.25 183 LEU A C 1
ATOM 1428 O O . LEU A 1 183 ? -8.557 -8.795 -16.589 1.00 87.25 183 LEU A O 1
ATOM 1432 N N . VAL A 1 184 ? -6.664 -9.473 -17.590 1.00 89.81 184 VAL A N 1
ATOM 1433 C CA . VAL A 1 184 ? -7.270 -10.574 -18.359 1.00 89.81 184 VAL A CA 1
ATOM 1434 C C . VAL A 1 184 ? -7.087 -11.955 -17.716 1.00 89.81 184 VAL A C 1
ATOM 1436 O O . VAL A 1 184 ? -7.478 -12.953 -18.325 1.00 89.81 184 VAL A O 1
ATOM 1439 N N . ARG A 1 185 ? -6.470 -12.032 -16.530 1.00 77.00 185 ARG A N 1
ATOM 1440 C CA . ARG A 1 185 ? -6.289 -13.278 -15.763 1.00 77.00 185 ARG A CA 1
ATOM 1441 C C . ARG A 1 185 ? -7.489 -13.571 -14.872 1.00 77.00 185 ARG A C 1
ATOM 1443 O O . ARG A 1 185 ? -7.801 -14.775 -14.742 1.00 77.00 185 ARG A O 1
#

Foldseek 3Di:
DQAAAPAADPQRARVLRVLLRVLVVQLVQLVVCVVVVDPPSHDQEEEDAAEAALPPVQCVPPHSLCRLVDFRQDVVRSGQGDGRCNVVSSLVSQCVGDRRRLHAYENAEYAHDDVVVVDQSLGRADQNNVVNNCVSQVVPVSYPYDHYHEADDPDPVCPCLSRHCVNLRHCSVSVVVVVVVVVVD

Radius of gyration: 17.95 Å; chains: 1; bounding box: 48×36×46 Å